Protein AF-A0A956LII8-F1 (afdb_monomer_lite)

Structure (mmCIF, N/CA/C/O backbone):
data_AF-A0A956LII8-F1
#
_entry.id   AF-A0A956LII8-F1
#
loop_
_atom_site.group_PDB
_atom_site.id
_atom_site.type_symbol
_atom_site.label_atom_id
_atom_site.label_alt_id
_atom_site.label_comp_id
_atom_site.label_asym_id
_atom_site.label_entity_id
_atom_site.label_seq_id
_atom_site.pdbx_PDB_ins_code
_atom_site.Cartn_x
_atom_site.Cartn_y
_atom_site.Cartn_z
_atom_site.occupancy
_ato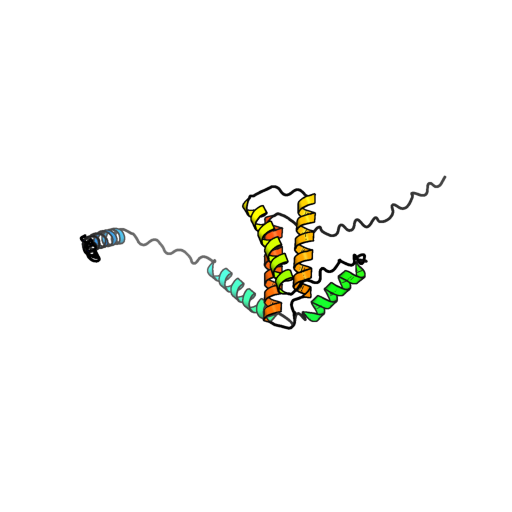m_site.B_iso_or_equiv
_atom_site.auth_seq_id
_atom_site.auth_comp_id
_atom_site.auth_asym_id
_atom_site.auth_atom_id
_atom_site.pdbx_PDB_model_num
ATOM 1 N N . MET A 1 1 ? -42.268 -33.269 -48.714 1.00 51.75 1 MET A N 1
ATOM 2 C CA . MET A 1 1 ? -41.683 -32.759 -47.456 1.00 51.75 1 MET A CA 1
ATOM 3 C C . MET A 1 1 ? -41.092 -31.397 -47.761 1.00 51.75 1 MET A C 1
ATOM 5 O O . MET A 1 1 ? -40.078 -31.324 -48.438 1.00 51.75 1 MET A O 1
ATOM 9 N N . SER A 1 2 ? -41.817 -30.340 -47.401 1.00 50.09 2 SER A N 1
ATOM 10 C CA . SER A 1 2 ? -41.530 -28.960 -47.801 1.00 50.09 2 SER A CA 1
ATOM 11 C C . SER A 1 2 ? -40.761 -28.238 -46.698 1.00 50.09 2 SER A C 1
ATOM 13 O O . SER A 1 2 ? -41.158 -28.289 -45.536 1.00 50.09 2 SER A O 1
ATOM 15 N N . THR A 1 3 ? -39.669 -27.575 -47.063 1.00 53.59 3 THR A N 1
ATOM 16 C CA . THR A 1 3 ? -38.862 -26.721 -46.187 1.00 53.59 3 THR A CA 1
ATOM 17 C C . THR A 1 3 ? -39.475 -25.315 -46.095 1.00 53.59 3 THR A C 1
ATOM 19 O O . THR A 1 3 ? -39.880 -24.764 -47.122 1.00 53.59 3 THR A O 1
ATOM 22 N N . PRO A 1 4 ? -39.569 -24.695 -44.902 1.00 63.28 4 PRO A N 1
ATOM 23 C CA . PRO A 1 4 ? -39.998 -23.308 -44.797 1.00 63.28 4 PRO A CA 1
ATOM 24 C C . PRO A 1 4 ? -38.851 -22.336 -45.107 1.00 63.28 4 PRO A C 1
ATOM 26 O O . PRO A 1 4 ? -37.752 -22.408 -44.564 1.00 63.28 4 PRO A O 1
ATOM 29 N N . ASN A 1 5 ? -39.178 -21.417 -46.009 1.00 55.06 5 ASN A N 1
ATOM 30 C CA . ASN A 1 5 ? -38.390 -20.312 -46.531 1.00 55.06 5 ASN A CA 1
ATOM 31 C C . ASN A 1 5 ? -38.422 -19.130 -45.538 1.00 55.06 5 ASN A C 1
ATOM 33 O O . ASN A 1 5 ? -39.493 -18.579 -45.276 1.00 55.06 5 ASN A O 1
ATOM 37 N N . ALA A 1 6 ? -37.275 -18.750 -44.967 1.00 58.91 6 ALA A N 1
ATOM 38 C CA . ALA A 1 6 ? -37.163 -17.637 -44.023 1.00 58.91 6 ALA A CA 1
ATOM 39 C C . ALA A 1 6 ? -36.802 -16.330 -44.755 1.00 58.91 6 ALA A C 1
ATOM 41 O O . ALA A 1 6 ? -35.710 -16.185 -45.300 1.00 58.91 6 ALA A O 1
ATOM 42 N N . LYS A 1 7 ? -37.726 -15.360 -44.747 1.00 60.00 7 LYS A N 1
ATOM 43 C CA . LYS A 1 7 ? -37.486 -13.976 -45.188 1.00 60.00 7 LYS A CA 1
ATOM 44 C C . LYS A 1 7 ? -36.716 -13.195 -44.109 1.00 60.00 7 LYS A C 1
ATOM 46 O O . LYS A 1 7 ? -37.161 -13.200 -42.963 1.00 60.00 7 LYS A O 1
ATOM 51 N N . PRO A 1 8 ? -35.654 -12.443 -44.450 1.00 57.66 8 PRO A N 1
ATOM 52 C CA . PRO A 1 8 ? -35.051 -11.483 -43.532 1.00 57.66 8 PRO A CA 1
ATOM 53 C C . PRO A 1 8 ? -35.868 -10.181 -43.490 1.00 57.66 8 PRO A C 1
ATOM 55 O O . PRO A 1 8 ? -36.081 -9.524 -44.509 1.00 57.66 8 PRO A O 1
ATOM 58 N N . SER A 1 9 ? -36.326 -9.800 -42.299 1.00 53.72 9 SER A N 1
ATOM 59 C CA . SER A 1 9 ? -36.979 -8.519 -42.027 1.00 53.72 9 SER A CA 1
ATOM 60 C C . SER A 1 9 ? -35.966 -7.501 -41.502 1.00 53.72 9 SER A C 1
ATOM 62 O O . SER A 1 9 ? -35.522 -7.599 -40.360 1.00 53.72 9 SER A O 1
ATOM 64 N N . SER A 1 10 ? -35.643 -6.492 -42.308 1.00 54.91 10 SER A N 1
ATOM 65 C CA . SER A 1 10 ? -34.955 -5.277 -41.862 1.00 54.91 10 SER A CA 1
ATOM 66 C C . SER A 1 10 ? -35.912 -4.084 -41.887 1.00 54.91 10 SER A C 1
ATOM 68 O O . SER A 1 10 ? -36.425 -3.754 -42.960 1.00 54.91 10 SER A O 1
ATOM 70 N N . PRO A 1 11 ? -36.094 -3.377 -40.762 1.00 59.38 11 PRO A N 1
ATOM 71 C CA . PRO A 1 11 ? -36.568 -2.003 -40.800 1.00 59.38 11 PRO A CA 1
ATOM 72 C C . PRO A 1 11 ? -35.585 -1.065 -40.087 1.00 59.38 11 PRO A C 1
ATOM 74 O O . PRO A 1 11 ? -35.742 -0.722 -38.920 1.00 59.38 11 PRO A O 1
ATOM 77 N N . VAL A 1 12 ? -34.581 -0.600 -40.832 1.00 53.81 12 VAL A N 1
ATOM 78 C CA . VAL A 1 12 ? -33.955 0.704 -40.580 1.00 53.81 12 VAL A CA 1
ATOM 79 C C . VAL A 1 12 ? -34.720 1.715 -41.427 1.00 53.81 12 VAL A C 1
ATOM 81 O O . VAL A 1 12 ? -34.988 1.432 -42.594 1.00 53.81 12 VAL A O 1
ATOM 84 N N . ARG A 1 13 ? -34.989 2.895 -40.850 1.00 55.00 13 ARG A N 1
ATOM 85 C CA . ARG A 1 13 ? -35.558 4.132 -41.435 1.00 55.00 13 ARG A CA 1
ATOM 86 C C . ARG A 1 13 ? -36.992 4.404 -40.987 1.00 55.00 13 ARG A C 1
ATOM 88 O O . ARG A 1 13 ? -37.929 3.929 -41.619 1.00 55.00 13 ARG A O 1
ATOM 95 N N . ARG A 1 14 ? -37.128 5.243 -39.951 1.00 52.22 14 ARG A N 1
ATOM 96 C CA . ARG A 1 14 ? -38.150 6.306 -39.782 1.00 52.22 14 ARG A CA 1
ATOM 97 C C . ARG A 1 14 ? -38.116 6.834 -38.342 1.00 52.22 14 ARG A C 1
ATOM 99 O O . ARG A 1 14 ? -38.880 6.370 -37.512 1.00 52.22 14 ARG A O 1
ATOM 106 N N . ALA A 1 15 ? -37.245 7.800 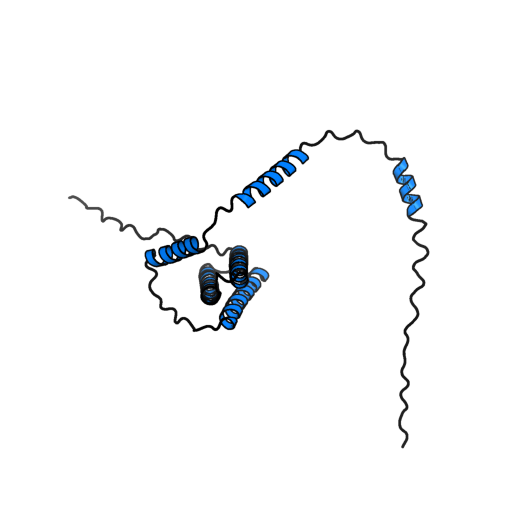-38.049 1.00 45.53 15 ALA A N 1
ATOM 107 C CA . ALA A 1 15 ? -37.411 8.685 -36.884 1.00 45.53 15 ALA A CA 1
ATOM 108 C C . ALA A 1 15 ? -36.503 9.926 -36.987 1.00 45.53 15 ALA A C 1
ATOM 110 O O . ALA A 1 15 ? -35.774 10.256 -36.062 1.00 45.53 15 ALA A O 1
ATOM 111 N N . ALA A 1 16 ? -36.509 10.599 -38.138 1.00 51.28 16 ALA A N 1
ATOM 112 C CA . ALA A 1 16 ? -35.736 11.823 -38.358 1.00 51.28 16 ALA A CA 1
ATOM 113 C C . ALA A 1 16 ? -36.639 12.947 -38.881 1.00 51.28 16 ALA A C 1
ATOM 115 O O . ALA A 1 16 ? -36.381 13.475 -39.950 1.00 51.28 16 ALA A O 1
ATOM 116 N N . VAL A 1 17 ? -37.732 13.271 -38.176 1.00 52.50 17 VAL A N 1
ATOM 117 C CA . VAL A 1 17 ? -38.561 14.463 -38.461 1.00 52.50 17 VAL A CA 1
ATOM 118 C C . VAL A 1 17 ? -39.305 14.915 -37.190 1.00 52.50 17 VAL A C 1
ATOM 120 O O . VAL A 1 17 ? -40.515 14.779 -37.110 1.00 52.50 17 VAL A O 1
ATOM 123 N N . PHE A 1 18 ? -38.610 15.416 -36.162 1.00 48.06 18 PHE A N 1
ATOM 124 C CA . PHE A 1 18 ? -39.265 16.142 -35.046 1.00 48.06 18 PHE A CA 1
ATOM 125 C C . PHE A 1 18 ? -38.407 17.279 -34.451 1.00 48.06 18 PHE A C 1
ATOM 127 O O . PHE A 1 18 ? -38.698 17.783 -33.372 1.00 48.06 18 PHE A O 1
ATOM 134 N N . LEU A 1 19 ? -37.365 17.735 -35.156 1.00 48.97 19 LEU A N 1
ATOM 135 C CA . LEU A 1 19 ? -36.375 18.683 -34.623 1.00 48.97 19 LEU A CA 1
ATOM 136 C C . LEU A 1 19 ? -36.419 20.072 -35.297 1.00 48.97 19 LEU A C 1
ATOM 138 O O . LEU A 1 19 ? -35.376 20.636 -35.603 1.00 48.97 19 LEU A O 1
ATOM 142 N N . GLY A 1 20 ? -37.612 20.601 -35.600 1.00 46.31 20 GLY A N 1
ATOM 143 C CA . GLY A 1 20 ? -37.742 21.784 -36.471 1.00 46.31 20 GLY A CA 1
ATOM 144 C C . GLY A 1 20 ? -38.536 22.989 -35.956 1.00 46.31 20 GLY A C 1
ATOM 145 O O . GLY A 1 20 ? -38.484 24.026 -36.604 1.00 46.31 20 GLY A O 1
ATOM 146 N N . VAL A 1 21 ? -39.276 22.903 -34.841 1.00 49.25 21 VAL A N 1
ATOM 147 C CA . VAL A 1 21 ? -40.281 23.949 -34.504 1.00 49.25 21 VAL A CA 1
ATOM 148 C C . VAL A 1 21 ? -40.050 24.658 -33.156 1.00 49.25 21 VAL A C 1
ATOM 150 O O . VAL A 1 21 ? -40.571 25.746 -32.948 1.00 49.25 21 VAL A O 1
ATOM 153 N N . PHE A 1 22 ? -39.207 24.140 -32.256 1.00 46.16 22 PHE A N 1
ATOM 154 C CA . PHE A 1 22 ? -39.010 24.748 -30.924 1.00 46.16 22 PHE A CA 1
ATOM 155 C C . PHE A 1 22 ? -37.944 25.860 -30.845 1.00 46.16 22 PHE A C 1
ATOM 157 O O . PHE A 1 22 ? -37.860 26.552 -29.833 1.00 46.16 22 PHE A O 1
ATOM 164 N N . ALA A 1 23 ? -37.135 26.067 -31.888 1.00 48.62 23 ALA A N 1
ATOM 165 C CA . ALA A 1 23 ? -35.971 26.959 -31.816 1.00 48.62 23 ALA A CA 1
ATOM 166 C C . ALA A 1 23 ? -36.283 28.457 -32.017 1.00 48.62 23 ALA A C 1
ATOM 168 O O . ALA A 1 23 ? -35.466 29.301 -31.659 1.00 48.62 23 ALA A O 1
ATOM 169 N N . THR A 1 24 ? -37.444 28.820 -32.569 1.00 49.59 24 THR A N 1
ATOM 170 C CA . THR A 1 24 ? -37.726 30.219 -32.942 1.00 49.59 24 THR A CA 1
ATOM 171 C C . THR A 1 24 ? -38.462 31.015 -31.864 1.00 49.59 24 THR A C 1
ATOM 173 O O . THR A 1 24 ? -38.264 32.223 -31.774 1.00 49.59 24 THR A O 1
ATOM 176 N N . PHE A 1 25 ? -39.241 30.374 -30.988 1.00 48.91 25 PHE A N 1
ATOM 177 C CA . PHE A 1 25 ? -39.986 31.085 -29.936 1.00 48.91 25 PHE A CA 1
ATOM 178 C C . PHE A 1 25 ? -39.149 31.430 -28.689 1.00 48.91 25 PHE A C 1
ATOM 180 O O . PHE A 1 25 ? -39.483 32.371 -27.974 1.00 48.91 25 PHE A O 1
ATOM 187 N N . GLY A 1 26 ? -38.040 30.725 -28.434 1.00 47.78 26 GLY A N 1
ATOM 188 C CA . GLY A 1 26 ? -37.190 30.976 -27.259 1.00 47.78 26 GLY A CA 1
ATOM 189 C C . GLY A 1 26 ? -36.347 32.255 -27.348 1.00 47.78 26 GLY A C 1
ATOM 190 O O . GLY A 1 26 ? -36.100 32.907 -26.336 1.00 47.78 26 GLY A O 1
ATOM 191 N N . LEU A 1 27 ? -35.937 32.656 -28.556 1.00 51.06 27 LEU A N 1
ATOM 192 C CA . LEU A 1 27 ? -35.026 33.792 -28.755 1.00 51.06 27 LEU A CA 1
ATOM 193 C C . LEU A 1 27 ? -35.702 35.161 -28.578 1.00 51.06 27 LEU A C 1
ATOM 195 O O . LEU A 1 27 ? -35.054 36.105 -28.133 1.00 51.06 27 LEU A O 1
ATOM 199 N N . ALA A 1 28 ? -37.006 35.268 -28.849 1.00 52.31 28 ALA A N 1
ATOM 200 C CA . ALA A 1 28 ? -37.740 36.522 -28.669 1.00 52.31 28 ALA A CA 1
ATOM 201 C C . ALA A 1 28 ? -37.970 36.870 -27.185 1.00 52.31 28 ALA A C 1
ATOM 203 O O . ALA A 1 28 ? -37.984 38.044 -26.822 1.00 52.31 28 ALA A O 1
ATOM 204 N N . LEU A 1 29 ? -38.092 35.864 -26.308 1.00 51.41 29 LEU A N 1
ATOM 205 C CA . LEU A 1 29 ? -38.341 36.086 -24.880 1.00 51.41 29 LEU A CA 1
ATOM 206 C C . LEU A 1 29 ? -37.089 36.585 -24.131 1.00 51.41 29 LEU A C 1
ATOM 208 O O . LEU A 1 29 ? -37.196 37.388 -23.207 1.00 51.41 29 LEU A O 1
ATOM 212 N N . VAL A 1 30 ? -35.893 36.153 -24.550 1.00 55.12 30 VAL A N 1
ATOM 213 C CA . VAL A 1 30 ? -34.619 36.557 -23.925 1.00 55.12 30 VAL A CA 1
ATOM 214 C C . VAL A 1 30 ? -34.282 38.024 -24.220 1.00 55.12 30 VAL A C 1
ATOM 216 O O . VAL A 1 30 ? -33.770 38.721 -23.346 1.00 55.12 30 VAL A O 1
ATOM 219 N N . ALA A 1 31 ? -34.620 38.525 -25.412 1.00 56.34 31 ALA A N 1
ATOM 220 C CA . ALA A 1 31 ? -34.338 39.911 -25.789 1.00 56.34 31 ALA A CA 1
ATOM 221 C C . ALA A 1 31 ? -35.157 40.933 -24.976 1.00 56.34 31 ALA A C 1
ATOM 223 O O . ALA A 1 31 ? -34.631 41.975 -24.596 1.00 56.34 31 ALA A O 1
ATOM 224 N N . ILE A 1 32 ? -36.417 40.618 -24.651 1.00 57.47 32 ILE A N 1
ATOM 225 C CA . ILE A 1 32 ? -37.310 41.525 -23.905 1.00 57.47 32 ILE A CA 1
ATOM 226 C C . ILE A 1 32 ? -36.908 41.619 -22.421 1.00 57.47 32 ILE A C 1
ATOM 228 O O . ILE A 1 32 ? -37.009 42.680 -21.809 1.00 57.47 32 ILE A O 1
ATOM 232 N N . LEU A 1 33 ? -36.386 40.535 -21.838 1.00 54.00 33 LEU A N 1
ATOM 233 C CA . LEU A 1 33 ? -35.882 40.530 -20.457 1.00 54.00 33 LEU A CA 1
ATOM 234 C C . LEU A 1 33 ? -34.558 41.294 -20.291 1.00 54.00 33 LEU A C 1
ATOM 236 O O . LEU A 1 33 ? -34.269 41.779 -19.198 1.00 54.00 33 LEU A O 1
ATOM 240 N N . ALA A 1 34 ? -33.766 41.437 -21.356 1.00 55.62 34 ALA A N 1
ATOM 241 C CA . ALA A 1 34 ? -32.495 42.157 -21.306 1.00 55.62 34 ALA A CA 1
ATOM 242 C C . ALA A 1 34 ? -32.661 43.689 -21.284 1.00 55.62 34 ALA A C 1
ATOM 244 O O . ALA A 1 34 ? -31.805 44.377 -20.736 1.00 55.62 34 ALA A O 1
ATOM 245 N N . THR A 1 35 ? -33.756 44.238 -21.823 1.00 56.59 35 THR A N 1
ATOM 246 C CA . THR A 1 35 ? -33.952 45.699 -21.915 1.00 56.59 35 THR A CA 1
ATOM 247 C C . THR A 1 35 ? -34.494 46.351 -20.642 1.00 56.59 35 THR A C 1
ATOM 249 O O . THR A 1 35 ? -34.463 47.570 -20.535 1.00 56.59 35 THR A O 1
ATOM 252 N N . LEU A 1 36 ? -34.982 45.569 -19.673 1.00 56.91 36 LEU A N 1
ATOM 253 C CA . LEU A 1 36 ? -35.526 46.079 -18.402 1.00 56.91 36 LEU A CA 1
ATOM 254 C C . LEU A 1 36 ? -34.507 46.083 -17.253 1.00 56.91 36 LEU A C 1
ATOM 256 O O . LEU A 1 36 ? -34.849 46.449 -16.130 1.00 56.91 36 LEU A O 1
ATOM 260 N N . ARG A 1 37 ? -33.265 45.657 -17.502 1.00 49.31 37 ARG A N 1
ATOM 261 C CA . ARG A 1 37 ? -32.241 45.571 -16.462 1.00 49.31 37 ARG A CA 1
ATOM 262 C C . ARG A 1 37 ? -31.444 46.872 -16.426 1.00 49.31 37 ARG A C 1
ATOM 264 O O . ARG A 1 37 ? -30.559 47.082 -17.250 1.00 49.31 37 ARG A O 1
ATOM 271 N N . GLU A 1 38 ? -31.790 47.742 -15.479 1.00 59.00 38 GLU A N 1
ATOM 272 C CA . GLU A 1 38 ? -30.982 48.916 -15.140 1.00 59.00 38 GLU A CA 1
ATOM 273 C C . GLU A 1 38 ? -29.514 48.506 -14.904 1.00 59.00 38 GLU A C 1
ATOM 275 O O . GLU A 1 38 ? -29.256 47.457 -14.296 1.00 59.00 38 GLU A O 1
ATOM 280 N N . PRO A 1 39 ? -28.539 49.293 -15.394 1.00 56.69 39 PRO A N 1
ATOM 281 C CA . PRO A 1 39 ? -27.129 49.004 -15.189 1.00 56.69 39 PRO A CA 1
ATOM 282 C C . PRO A 1 39 ? -26.801 49.155 -13.703 1.00 56.69 39 PRO A C 1
ATOM 284 O O . PRO A 1 39 ? -26.814 50.255 -13.151 1.00 56.69 39 PRO A O 1
ATOM 287 N N . ALA A 1 40 ? -26.522 48.027 -13.053 1.00 60.69 40 ALA A N 1
ATOM 288 C CA . ALA A 1 40 ? -26.035 48.009 -11.684 1.00 60.69 40 ALA A CA 1
ATOM 289 C C . ALA A 1 40 ? -24.724 48.820 -11.585 1.00 60.69 40 ALA A C 1
ATOM 291 O O . ALA A 1 40 ? -23.887 48.725 -12.490 1.00 60.69 40 ALA A O 1
ATOM 292 N N . PRO A 1 41 ? -24.528 49.608 -10.512 1.00 61.44 41 PRO A N 1
ATOM 293 C CA . PRO A 1 41 ? -23.277 50.322 -10.288 1.00 61.44 41 PRO A CA 1
ATOM 294 C C . PRO A 1 41 ? -22.111 49.326 -10.228 1.00 61.44 41 PRO A C 1
ATOM 296 O O . PRO A 1 41 ? -22.236 48.246 -9.648 1.00 61.44 41 PRO A O 1
ATOM 299 N N . ALA A 1 42 ? -21.001 49.681 -10.879 1.00 64.88 42 ALA A N 1
ATOM 300 C CA . ALA A 1 42 ? -19.828 48.825 -10.992 1.00 64.88 42 ALA A CA 1
ATOM 301 C C . ALA A 1 42 ? -19.313 48.421 -9.594 1.00 64.88 42 ALA A C 1
ATOM 303 O O . ALA A 1 42 ? -19.156 49.298 -8.742 1.00 64.88 42 ALA A O 1
ATOM 304 N N . PRO A 1 43 ? -19.060 47.125 -9.340 1.00 62.62 43 PRO A N 1
ATOM 305 C CA . PRO A 1 43 ? -18.452 46.691 -8.093 1.00 62.62 43 PRO A CA 1
ATOM 306 C C . PRO A 1 43 ? -16.995 47.165 -8.039 1.00 62.62 43 PRO A C 1
ATOM 308 O O . PRO A 1 43 ? -16.260 47.025 -9.020 1.00 62.62 43 PRO A O 1
ATOM 311 N N . ASP A 1 44 ? -16.586 47.713 -6.893 1.00 60.38 44 ASP A N 1
ATOM 312 C CA . ASP A 1 44 ? -15.179 47.997 -6.606 1.00 60.38 44 ASP A CA 1
ATOM 313 C C . ASP A 1 44 ? -14.328 46.731 -6.826 1.00 60.38 44 ASP A C 1
ATOM 315 O O . ASP A 1 44 ? -14.784 45.625 -6.506 1.00 60.38 44 ASP A O 1
ATOM 319 N N . PRO A 1 45 ? -13.104 46.850 -7.375 1.00 59.06 45 PRO A N 1
ATOM 320 C CA . PRO A 1 45 ? -12.253 45.696 -7.629 1.00 59.06 45 PRO A CA 1
ATOM 321 C C . PRO A 1 45 ? -11.919 44.995 -6.308 1.00 59.06 45 PRO A C 1
ATOM 323 O O . PRO A 1 45 ? -11.209 45.529 -5.455 1.00 59.06 45 PRO A O 1
ATOM 326 N N . ALA A 1 46 ? -12.459 43.789 -6.140 1.00 57.72 46 ALA A N 1
ATOM 327 C CA . ALA A 1 46 ? -12.204 42.947 -4.985 1.00 57.72 46 ALA A CA 1
ATOM 328 C C . ALA A 1 46 ? -10.712 42.543 -4.928 1.00 57.72 46 ALA A C 1
ATOM 330 O O . ALA A 1 46 ? -10.122 42.233 -5.965 1.00 57.72 46 ALA A O 1
ATOM 331 N N . PRO A 1 47 ? -10.091 42.474 -3.736 1.00 56.25 47 PRO A N 1
ATOM 332 C CA . PRO A 1 47 ? -8.678 42.111 -3.551 1.00 56.25 47 PRO A CA 1
ATOM 333 C C . PRO A 1 47 ? -8.335 40.636 -3.867 1.00 56.25 47 PRO A C 1
ATOM 335 O O . PRO A 1 47 ? -7.256 40.158 -3.516 1.00 56.25 47 PRO A O 1
ATOM 338 N N . GLU A 1 48 ? -9.226 39.890 -4.521 1.00 54.41 48 GLU A N 1
ATOM 339 C CA . GLU A 1 48 ? -9.113 38.437 -4.702 1.00 54.41 48 GLU A CA 1
ATOM 340 C C . GLU A 1 48 ? -8.146 38.022 -5.829 1.00 54.41 48 GLU A C 1
ATOM 342 O O . GLU A 1 48 ? -7.565 36.935 -5.771 1.00 54.41 48 GLU A O 1
ATOM 347 N N . ASP A 1 49 ? -7.861 38.903 -6.795 1.00 53.81 49 ASP A N 1
ATOM 348 C CA . ASP A 1 49 ? -6.958 38.583 -7.912 1.00 53.81 49 ASP A CA 1
ATOM 349 C C . ASP A 1 49 ? -5.464 38.626 -7.529 1.00 53.81 49 ASP A C 1
ATOM 351 O O . ASP A 1 49 ? -4.645 37.910 -8.115 1.00 53.81 49 ASP A O 1
ATOM 355 N N . SER A 1 50 ? -5.075 39.392 -6.503 1.00 55.31 50 SER A N 1
ATOM 356 C CA . SER A 1 50 ? -3.672 39.452 -6.054 1.00 55.31 50 SER A CA 1
ATOM 357 C C . SER A 1 50 ? -3.228 38.187 -5.309 1.00 55.31 50 SER A C 1
ATOM 359 O O . SER A 1 50 ? -2.098 37.734 -5.498 1.00 55.31 50 SER A O 1
ATOM 361 N N . ALA A 1 51 ? -4.119 37.560 -4.534 1.00 57.56 51 ALA A N 1
ATOM 362 C CA . ALA A 1 51 ? -3.801 36.346 -3.777 1.00 57.56 51 ALA A CA 1
ATOM 363 C C . ALA A 1 51 ? -3.580 35.126 -4.693 1.00 57.56 51 ALA A C 1
ATOM 365 O O . ALA A 1 51 ? -2.671 34.323 -4.474 1.00 57.56 51 ALA A O 1
ATOM 366 N N . LEU A 1 52 ? -4.358 35.006 -5.774 1.00 56.06 52 LEU A N 1
ATOM 367 C CA . LEU A 1 52 ? -4.214 33.917 -6.747 1.00 56.06 52 LEU A CA 1
ATOM 368 C C . LEU A 1 52 ? -2.900 33.996 -7.542 1.00 56.06 52 LEU A C 1
ATOM 370 O O . LEU A 1 52 ? -2.323 32.960 -7.890 1.00 56.06 52 LEU A O 1
ATOM 374 N N . HIS A 1 53 ? -2.392 35.203 -7.803 1.00 55.88 53 HIS A N 1
ATOM 375 C CA . HIS A 1 53 ? -1.112 35.397 -8.486 1.00 55.88 53 HIS A CA 1
ATOM 376 C C . HIS A 1 53 ? 0.100 35.081 -7.595 1.00 55.88 53 HIS A C 1
ATOM 378 O O . HIS A 1 53 ? 1.078 34.504 -8.083 1.00 55.88 53 HIS A O 1
ATOM 384 N N . GLU A 1 54 ? 0.025 35.365 -6.294 1.00 56.97 54 GLU A N 1
ATOM 385 C CA . GLU A 1 54 ? 1.100 35.076 -5.338 1.00 56.97 54 GLU A CA 1
ATOM 386 C C . GLU A 1 54 ? 1.256 33.566 -5.080 1.00 56.97 54 GLU A C 1
ATOM 388 O O . GLU A 1 54 ? 2.368 33.031 -5.145 1.00 56.97 54 GLU A O 1
ATOM 393 N N . VAL A 1 55 ? 0.143 32.836 -4.939 1.00 59.00 55 VAL A N 1
ATOM 394 C CA . VAL A 1 55 ? 0.152 31.368 -4.775 1.00 59.00 55 VAL A CA 1
ATOM 395 C C . VAL A 1 55 ? 0.761 30.669 -6.000 1.00 59.00 55 VAL A C 1
ATOM 397 O O . VAL A 1 55 ? 1.515 29.698 -5.870 1.00 59.00 55 VAL A O 1
ATOM 400 N N . ARG A 1 56 ? 0.509 31.182 -7.212 1.00 59.00 56 ARG A N 1
ATOM 401 C CA . ARG A 1 56 ? 1.065 30.619 -8.456 1.00 59.00 56 ARG A CA 1
ATOM 402 C C . ARG A 1 56 ? 2.566 30.879 -8.607 1.00 59.00 56 ARG A C 1
ATOM 404 O O . ARG A 1 56 ? 3.279 30.029 -9.147 1.00 59.00 56 ARG A O 1
ATOM 411 N N . ALA A 1 57 ? 3.054 32.021 -8.124 1.00 59.88 57 ALA A N 1
ATOM 412 C CA . ALA A 1 57 ? 4.481 32.337 -8.094 1.00 59.88 57 ALA A CA 1
ATOM 413 C C . ALA A 1 57 ? 5.233 31.476 -7.059 1.00 59.88 57 ALA A C 1
ATOM 415 O O . ALA A 1 57 ? 6.291 30.926 -7.376 1.00 59.88 57 ALA A O 1
ATOM 416 N N . GLN A 1 58 ? 4.648 31.255 -5.876 1.00 57.16 58 GLN A N 1
ATOM 417 C CA . GLN A 1 58 ? 5.189 30.358 -4.842 1.00 57.16 58 GLN A CA 1
ATOM 418 C C . GLN A 1 58 ? 5.216 28.877 -5.267 1.00 57.16 58 GLN A C 1
ATOM 420 O O . GLN A 1 58 ? 6.159 28.145 -4.950 1.00 57.16 58 GLN A O 1
ATOM 425 N N . GLN A 1 59 ? 4.229 28.409 -6.038 1.00 57.53 59 GLN A N 1
ATOM 426 C CA . GLN A 1 59 ? 4.247 27.043 -6.582 1.00 57.53 59 GLN A CA 1
ATOM 427 C C . GLN A 1 59 ? 5.331 26.827 -7.650 1.00 57.53 59 GLN A C 1
ATOM 429 O O . GLN A 1 59 ? 5.846 25.717 -7.798 1.00 57.53 59 GLN A O 1
ATOM 434 N N . ARG A 1 60 ? 5.706 27.867 -8.406 1.00 56.09 60 ARG A N 1
ATOM 435 C CA . ARG A 1 60 ? 6.790 27.766 -9.397 1.00 56.09 60 ARG A CA 1
ATOM 436 C C . ARG A 1 60 ? 8.171 27.759 -8.748 1.00 56.09 60 ARG A C 1
ATOM 438 O O . ARG A 1 60 ? 9.021 26.992 -9.191 1.00 56.09 60 ARG A O 1
ATOM 445 N N . SER A 1 61 ? 8.388 28.531 -7.685 1.00 55.66 61 SER A N 1
ATOM 446 C CA . SER A 1 61 ? 9.676 28.553 -6.975 1.00 55.66 61 SER A CA 1
ATOM 447 C C . SER A 1 61 ? 9.926 27.299 -6.127 1.00 55.66 61 SER A C 1
ATOM 449 O O . SER A 1 61 ? 11.071 26.871 -5.997 1.00 55.66 61 SER A O 1
ATOM 451 N N . SER A 1 62 ? 8.879 26.633 -5.632 1.00 55.88 62 SER A N 1
ATOM 452 C CA . SER A 1 62 ? 9.001 25.352 -4.912 1.00 55.88 62 SER A CA 1
ATOM 453 C C . SER A 1 62 ? 9.304 24.150 -5.819 1.00 55.88 62 SER A C 1
ATOM 455 O O . SER A 1 62 ? 9.917 23.187 -5.363 1.00 55.88 62 SER A O 1
ATOM 457 N N . ARG A 1 63 ? 8.967 24.201 -7.119 1.00 54.16 63 ARG A N 1
ATOM 458 C CA . ARG A 1 63 ? 9.352 23.149 -8.086 1.00 54.16 63 ARG A CA 1
ATOM 459 C C . ARG A 1 63 ? 10.831 23.175 -8.478 1.00 54.16 63 ARG A C 1
ATOM 461 O O . ARG A 1 63 ? 11.362 22.124 -8.818 1.00 54.16 63 ARG A O 1
ATOM 468 N N . PHE A 1 64 ? 11.487 24.334 -8.417 1.00 49.25 64 PHE A N 1
ATOM 469 C CA . PHE A 1 64 ? 12.910 24.476 -8.762 1.00 49.25 64 PHE A CA 1
ATOM 470 C C . PHE A 1 64 ? 13.863 24.220 -7.587 1.00 49.25 64 PHE A C 1
ATOM 472 O O . PHE A 1 64 ? 15.059 24.073 -7.801 1.00 49.25 64 PHE A O 1
ATOM 479 N N . ARG A 1 65 ? 13.338 24.096 -6.362 1.00 46.53 65 ARG A N 1
ATOM 480 C CA . ARG A 1 65 ? 14.093 23.687 -5.168 1.00 46.53 65 ARG A CA 1
ATOM 481 C C . ARG A 1 65 ? 13.878 22.209 -4.827 1.00 46.53 65 ARG A C 1
ATOM 483 O O . ARG A 1 65 ? 13.852 21.828 -3.664 1.00 46.53 65 ARG A O 1
ATOM 490 N N . ARG A 1 66 ? 13.698 21.364 -5.845 1.00 50.00 66 ARG A N 1
ATOM 491 C CA . ARG A 1 66 ? 14.045 19.942 -5.740 1.00 50.00 66 ARG A CA 1
ATOM 492 C C . ARG A 1 66 ? 15.555 19.857 -5.949 1.00 50.00 66 ARG A C 1
ATOM 494 O O . ARG A 1 66 ? 16.011 19.472 -7.015 1.00 50.00 66 ARG A O 1
ATOM 501 N N . GLU A 1 67 ? 16.301 20.333 -4.953 1.00 48.00 67 GLU A N 1
ATOM 502 C CA . GLU A 1 67 ? 17.696 19.933 -4.774 1.00 48.00 67 GLU A CA 1
ATOM 503 C C . GLU A 1 67 ? 17.707 18.410 -4.770 1.00 48.00 67 GLU A C 1
ATOM 505 O O . GLU A 1 67 ? 16.885 17.812 -4.072 1.00 48.00 67 GLU A O 1
ATOM 510 N N . ASP A 1 68 ? 18.557 17.839 -5.619 1.00 49.19 68 ASP A N 1
ATOM 511 C CA . ASP A 1 68 ? 18.861 16.423 -5.802 1.00 49.19 68 ASP A CA 1
ATOM 512 C C . ASP A 1 68 ? 18.545 15.586 -4.560 1.00 49.19 68 ASP A C 1
ATOM 514 O O . ASP A 1 68 ? 19.385 15.349 -3.690 1.00 49.19 68 ASP A O 1
ATOM 518 N N . PHE A 1 69 ? 17.284 15.162 -4.451 1.00 49.72 69 PHE A N 1
ATOM 519 C CA . PHE A 1 69 ? 16.847 14.293 -3.377 1.00 49.72 69 PHE A CA 1
ATOM 520 C C . PHE A 1 69 ? 17.373 12.923 -3.765 1.00 49.72 69 PHE A C 1
ATOM 522 O O . PHE A 1 69 ? 16.718 12.175 -4.490 1.00 49.72 69 PHE A O 1
ATOM 529 N N . ASP A 1 70 ? 18.623 12.669 -3.385 1.00 63.09 70 ASP A N 1
ATOM 530 C CA . ASP A 1 70 ? 19.345 11.459 -3.725 1.00 63.09 70 ASP A CA 1
ATOM 531 C C . ASP A 1 70 ? 18.569 10.275 -3.143 1.00 63.09 70 ASP A C 1
ATOM 533 O O . ASP A 1 70 ? 18.606 9.979 -1.944 1.00 63.09 70 ASP A O 1
ATOM 537 N N . VAL A 1 71 ? 17.787 9.625 -4.006 1.00 54.34 71 VAL A N 1
ATOM 538 C CA . VAL A 1 71 ? 16.933 8.484 -3.663 1.00 54.34 71 VAL A CA 1
ATOM 539 C C . VAL A 1 71 ? 17.787 7.372 -3.048 1.00 54.34 71 VAL A C 1
ATOM 541 O O . VAL A 1 71 ? 17.318 6.637 -2.174 1.00 54.34 71 VAL A O 1
ATOM 544 N N . ALA A 1 72 ? 19.071 7.291 -3.417 1.00 64.06 72 ALA A N 1
ATOM 545 C CA . ALA A 1 72 ? 20.013 6.372 -2.802 1.00 64.06 72 ALA A CA 1
ATOM 546 C C . ALA A 1 72 ? 20.326 6.745 -1.344 1.00 64.06 72 ALA A C 1
ATOM 548 O O . ALA A 1 72 ? 20.442 5.844 -0.509 1.00 64.06 72 ALA A O 1
ATOM 549 N N . ASP A 1 73 ? 20.425 8.031 -0.999 1.00 70.44 73 ASP A N 1
ATOM 550 C CA . ASP A 1 73 ? 20.639 8.478 0.383 1.00 70.44 73 ASP A CA 1
ATOM 551 C C . ASP A 1 73 ? 19.378 8.296 1.241 1.00 70.44 73 ASP A C 1
ATOM 553 O O . ASP A 1 73 ? 19.452 7.772 2.354 1.00 70.44 73 ASP A O 1
ATOM 557 N N . ALA A 1 74 ? 18.192 8.594 0.699 1.00 66.56 74 ALA A N 1
ATOM 558 C CA . ALA A 1 74 ? 16.923 8.296 1.369 1.00 66.56 74 ALA A CA 1
ATOM 559 C C . ALA A 1 74 ? 16.787 6.791 1.684 1.00 66.56 74 ALA A C 1
ATOM 561 O O . ALA A 1 74 ? 16.411 6.410 2.798 1.00 66.56 74 ALA A O 1
ATOM 562 N N . ARG A 1 75 ? 17.186 5.924 0.742 1.00 69.12 75 ARG A N 1
ATOM 563 C CA . ARG A 1 75 ? 17.199 4.465 0.922 1.00 69.12 75 ARG A CA 1
ATOM 564 C C . ARG A 1 75 ? 18.228 4.018 1.960 1.00 69.12 75 ARG A C 1
ATOM 566 O O . ARG A 1 75 ? 17.904 3.179 2.800 1.00 69.12 75 ARG A O 1
ATOM 573 N N . ARG A 1 76 ? 19.437 4.593 1.966 1.00 72.56 76 ARG A N 1
ATOM 574 C CA . ARG A 1 76 ? 20.459 4.309 2.993 1.00 72.56 76 ARG A CA 1
ATOM 575 C C . ARG A 1 76 ? 19.989 4.712 4.385 1.00 72.56 76 ARG A C 1
ATOM 577 O O . ARG A 1 76 ? 20.169 3.938 5.322 1.00 72.56 76 ARG A O 1
ATOM 584 N N . ARG A 1 77 ? 19.354 5.879 4.532 1.00 72.31 77 ARG A N 1
ATOM 585 C CA . ARG A 1 77 ? 18.788 6.340 5.811 1.00 72.31 77 ARG A CA 1
ATOM 586 C C . ARG A 1 77 ? 17.684 5.410 6.300 1.00 72.31 77 ARG A C 1
ATOM 588 O O . ARG A 1 77 ? 17.679 5.056 7.475 1.00 72.31 77 ARG A O 1
ATOM 595 N N . TYR A 1 78 ? 16.809 4.953 5.406 1.00 61.28 78 TYR A N 1
ATOM 596 C CA . TYR A 1 78 ? 15.768 3.984 5.742 1.00 61.28 78 TYR A CA 1
ATOM 597 C C . TYR A 1 78 ? 16.354 2.630 6.179 1.00 61.28 78 TYR A C 1
ATOM 599 O O . TYR A 1 78 ? 15.995 2.118 7.237 1.00 61.28 78 TYR A O 1
ATOM 607 N N . GLN A 1 79 ? 17.317 2.082 5.429 1.00 70.69 79 GLN A N 1
ATOM 608 C CA . GLN A 1 79 ? 17.987 0.821 5.779 1.00 70.69 79 GLN A CA 1
ATOM 609 C C . GLN A 1 79 ? 18.768 0.919 7.095 1.00 70.69 79 GLN A C 1
ATOM 611 O O . GLN A 1 79 ? 18.748 -0.008 7.902 1.00 70.69 79 GLN A O 1
ATOM 616 N N . ARG A 1 80 ? 19.439 2.047 7.344 1.00 74.31 80 ARG A N 1
ATOM 617 C CA . ARG A 1 80 ? 20.157 2.297 8.597 1.00 74.31 80 ARG A CA 1
ATOM 618 C C . ARG A 1 80 ? 19.197 2.417 9.778 1.00 74.31 80 ARG A C 1
ATOM 620 O O . ARG A 1 80 ? 19.430 1.776 10.796 1.00 74.31 80 ARG A O 1
ATOM 627 N N . ALA A 1 81 ? 18.090 3.139 9.608 1.00 68.00 81 ALA A N 1
ATOM 628 C CA . ALA A 1 81 ? 17.034 3.221 10.610 1.00 68.00 81 ALA A CA 1
ATOM 629 C C . ALA A 1 81 ? 16.423 1.844 10.914 1.00 68.00 81 ALA A C 1
ATOM 631 O O . ALA A 1 81 ? 16.075 1.585 12.059 1.00 68.00 81 ALA A O 1
ATOM 632 N N . GLN A 1 82 ? 16.324 0.938 9.935 1.00 59.25 82 GLN A N 1
ATOM 633 C CA . GLN A 1 82 ? 15.900 -0.442 10.193 1.00 59.25 82 GLN A CA 1
ATOM 634 C C . GLN A 1 82 ? 16.943 -1.259 10.974 1.00 59.25 82 GLN A C 1
ATOM 636 O O . GLN A 1 82 ? 16.570 -1.985 11.891 1.00 59.25 82 GLN A O 1
ATOM 641 N N . ARG A 1 83 ? 18.240 -1.106 10.672 1.00 58.50 83 ARG A N 1
ATOM 642 C CA . ARG A 1 83 ? 19.331 -1.798 11.389 1.00 58.50 83 ARG A CA 1
ATOM 643 C C . ARG A 1 83 ? 19.496 -1.321 12.834 1.00 58.50 83 ARG A C 1
ATOM 645 O O . ARG A 1 83 ? 19.689 -2.136 13.727 1.00 58.50 83 ARG A O 1
ATOM 652 N N . GLU A 1 84 ? 19.404 -0.014 13.072 1.00 52.69 84 GLU A N 1
ATOM 653 C CA . GLU A 1 84 ? 19.534 0.586 14.411 1.00 52.69 84 GLU A CA 1
ATOM 654 C C . GLU A 1 84 ? 18.320 0.295 15.311 1.00 52.69 84 GLU A C 1
ATOM 656 O O . GLU A 1 84 ? 18.432 0.341 16.532 1.00 52.69 84 GLU A O 1
ATOM 661 N N . ARG A 1 85 ? 17.170 -0.070 14.728 1.00 51.28 85 ARG A N 1
ATOM 662 C CA . ARG A 1 85 ? 15.934 -0.400 15.457 1.00 51.28 85 ARG A CA 1
ATOM 663 C C . ARG A 1 85 ? 15.955 -1.738 16.190 1.00 51.28 85 ARG A C 1
ATOM 665 O O . ARG A 1 85 ? 14.957 -2.051 16.831 1.00 51.28 85 ARG A O 1
ATOM 672 N N . GLY A 1 86 ? 17.025 -2.534 16.081 1.00 39.53 86 GLY A N 1
ATOM 673 C CA . GLY A 1 86 ? 17.034 -3.886 16.642 1.00 39.53 86 GLY A CA 1
ATOM 674 C C . GLY A 1 86 ? 15.798 -4.666 16.195 1.00 39.53 86 GLY A C 1
ATOM 675 O O . GLY A 1 86 ? 15.187 -5.360 17.005 1.00 39.53 86 GLY A O 1
ATOM 676 N N . TYR A 1 87 ? 15.380 -4.466 14.936 1.00 44.16 87 TYR A N 1
ATOM 677 C CA . TYR A 1 87 ? 14.333 -5.273 14.332 1.00 44.16 87 TYR A CA 1
ATOM 678 C C . TYR A 1 87 ? 14.857 -6.696 14.442 1.00 44.16 87 TYR A C 1
ATOM 680 O O . TYR A 1 87 ? 15.872 -7.027 13.827 1.00 44.16 87 TYR A O 1
ATOM 688 N N . VAL A 1 88 ? 14.248 -7.480 15.337 1.00 42.09 88 VAL A N 1
ATOM 689 C CA . VAL A 1 88 ? 14.465 -8.917 15.389 1.00 42.09 88 VAL A CA 1
ATOM 690 C C . VAL A 1 88 ? 14.365 -9.349 13.945 1.00 42.09 88 VAL A C 1
ATOM 692 O O . VAL A 1 88 ? 13.387 -9.008 13.274 1.00 42.09 88 VAL A O 1
ATOM 695 N N . ASP A 1 89 ? 15.417 -10.002 13.475 1.00 43.81 89 ASP A N 1
ATOM 696 C CA . ASP A 1 89 ? 15.421 -10.783 12.256 1.00 43.81 89 ASP A CA 1
ATOM 697 C C . ASP A 1 89 ? 14.339 -11.856 12.447 1.00 43.81 89 ASP A C 1
ATOM 699 O O . ASP A 1 89 ? 14.585 -13.010 12.779 1.00 43.81 89 ASP A O 1
ATOM 703 N N . HIS A 1 90 ? 13.073 -11.445 12.376 1.00 44.00 90 HIS A N 1
ATOM 704 C CA . HIS A 1 90 ? 12.054 -12.264 11.791 1.00 44.00 90 HIS A CA 1
ATOM 705 C C . HIS A 1 90 ? 12.561 -12.382 10.380 1.00 44.00 90 HIS A C 1
ATOM 707 O O . HIS A 1 90 ? 12.253 -11.514 9.572 1.00 44.00 90 HIS A O 1
ATOM 713 N N . ASP A 1 91 ? 13.397 -13.399 10.159 1.00 40.38 91 ASP A N 1
ATOM 714 C CA . ASP A 1 91 ? 13.465 -14.117 8.907 1.00 40.38 91 ASP A CA 1
ATOM 715 C C . ASP A 1 91 ? 12.002 -14.193 8.478 1.00 40.38 91 ASP A C 1
ATOM 717 O O . ASP A 1 91 ? 11.219 -14.961 9.064 1.00 40.38 91 ASP A O 1
ATOM 721 N N . PRO A 1 92 ? 11.533 -13.293 7.587 1.00 46.62 92 PRO A N 1
ATOM 722 C CA . PRO A 1 92 ? 10.296 -13.605 6.935 1.00 46.62 92 PRO A CA 1
ATOM 723 C C . PRO A 1 92 ? 10.686 -14.931 6.297 1.00 46.62 92 PRO A C 1
ATOM 725 O O . PRO A 1 92 ? 11.739 -15.013 5.666 1.00 46.62 92 PRO A O 1
ATOM 728 N N . GLY A 1 93 ? 9.895 -15.986 6.431 1.00 41.41 93 GLY A N 1
ATOM 729 C CA . GLY A 1 93 ? 9.899 -16.918 5.318 1.00 41.41 93 GLY A CA 1
ATOM 730 C C . GLY A 1 93 ? 9.538 -16.037 4.129 1.00 41.41 93 GLY A C 1
ATOM 731 O O . GLY A 1 93 ? 8.356 -15.754 3.953 1.00 41.41 93 GLY A O 1
ATOM 732 N N . VAL A 1 94 ? 10.539 -15.443 3.459 1.00 51.62 94 VAL A N 1
ATOM 733 C CA . VAL A 1 94 ? 10.391 -14.513 2.355 1.00 51.62 94 VAL A CA 1
ATOM 734 C C . VAL A 1 94 ? 9.881 -15.465 1.322 1.00 51.62 94 VAL A C 1
ATOM 736 O O . VAL A 1 94 ? 10.659 -16.140 0.650 1.00 51.62 94 VAL A O 1
ATOM 739 N N . ALA A 1 95 ? 8.561 -15.629 1.309 1.00 54.72 95 ALA A N 1
ATOM 740 C CA . ALA A 1 95 ? 7.888 -16.346 0.269 1.00 54.72 95 ALA A CA 1
ATOM 741 C C . ALA A 1 95 ? 8.479 -15.742 -0.996 1.00 54.72 95 ALA A C 1
ATOM 743 O O . ALA A 1 95 ? 8.525 -14.515 -1.158 1.00 54.72 95 ALA A O 1
ATOM 744 N N . VAL A 1 96 ? 9.153 -16.598 -1.760 1.00 64.44 96 VAL A N 1
ATOM 745 C CA . VAL A 1 96 ? 9.965 -16.177 -2.891 1.00 64.44 96 VAL A CA 1
ATOM 746 C C . VAL A 1 96 ? 8.967 -15.789 -3.964 1.00 64.44 96 VAL A C 1
ATOM 748 O O . VAL A 1 96 ? 8.645 -16.581 -4.836 1.00 64.44 96 VAL A O 1
ATOM 751 N N . PHE A 1 97 ? 8.418 -14.586 -3.838 1.00 72.75 97 PHE A N 1
ATOM 752 C CA . PHE A 1 97 ? 7.399 -14.112 -4.744 1.00 72.75 97 PHE A CA 1
ATOM 753 C C . PHE A 1 97 ? 8.055 -13.809 -6.082 1.00 72.75 97 PHE A C 1
ATOM 755 O O . PHE A 1 97 ? 9.138 -13.204 -6.142 1.00 72.75 97 PHE A O 1
ATOM 762 N N . SER A 1 98 ? 7.410 -14.207 -7.167 1.00 92.31 98 SER A N 1
ATOM 763 C CA . SER A 1 98 ? 7.693 -13.609 -8.467 1.00 92.31 98 SER A CA 1
ATOM 764 C C . SER A 1 98 ? 7.303 -12.120 -8.456 1.00 92.31 98 SER A C 1
ATOM 766 O O . SER A 1 98 ? 6.640 -11.636 -7.534 1.00 92.31 98 SER A O 1
ATOM 768 N N . ARG A 1 99 ? 7.739 -11.358 -9.468 1.00 91.69 99 ARG A N 1
ATOM 769 C CA . ARG A 1 99 ? 7.314 -9.956 -9.624 1.00 91.69 99 ARG A CA 1
ATOM 770 C C . ARG A 1 99 ? 5.786 -9.861 -9.688 1.00 91.69 99 ARG A C 1
ATOM 772 O O . ARG A 1 99 ? 5.206 -9.053 -8.970 1.00 91.69 99 ARG A O 1
ATOM 779 N N . ASP A 1 100 ? 5.160 -10.720 -10.487 1.00 91.88 100 ASP A N 1
ATOM 780 C CA . ASP A 1 100 ? 3.711 -10.717 -10.704 1.00 91.88 100 ASP A CA 1
ATOM 781 C C . ASP A 1 100 ? 2.943 -11.100 -9.435 1.00 91.88 100 ASP A C 1
ATOM 783 O O . ASP A 1 100 ? 1.933 -10.484 -9.109 1.00 91.88 100 ASP A O 1
ATOM 787 N N . GLU A 1 101 ? 3.458 -12.053 -8.656 1.00 91.25 101 GLU A N 1
ATOM 788 C CA . GLU A 1 101 ? 2.866 -12.414 -7.364 1.00 91.25 101 GLU A CA 1
ATOM 789 C C . GLU A 1 101 ? 2.959 -11.277 -6.342 1.00 91.25 101 GLU A C 1
ATOM 791 O O . GLU A 1 101 ? 2.018 -11.058 -5.581 1.00 91.25 101 GLU A O 1
ATOM 796 N N . ALA A 1 102 ? 4.069 -10.532 -6.321 1.00 92.62 102 ALA A N 1
ATOM 797 C CA . ALA A 1 102 ? 4.216 -9.385 -5.429 1.00 92.62 102 ALA A CA 1
ATOM 798 C C . ALA A 1 102 ? 3.244 -8.250 -5.797 1.00 92.62 102 ALA A C 1
ATOM 800 O O . ALA A 1 102 ? 2.662 -7.633 -4.904 1.00 92.62 102 ALA A O 1
ATOM 801 N N . VAL A 1 103 ? 3.028 -8.013 -7.097 1.00 95.12 103 VAL A N 1
ATOM 802 C CA . VAL A 1 103 ? 2.020 -7.064 -7.597 1.00 95.12 103 VAL A CA 1
ATOM 803 C C . VAL A 1 103 ? 0.616 -7.520 -7.202 1.00 95.12 103 VAL A C 1
ATOM 805 O O . VAL A 1 103 ? -0.093 -6.768 -6.539 1.00 95.12 103 VAL A O 1
ATOM 808 N N . ALA A 1 104 ? 0.246 -8.765 -7.511 1.00 92.88 104 ALA A N 1
ATOM 809 C CA . ALA A 1 104 ? -1.078 -9.305 -7.205 1.00 92.88 104 ALA A CA 1
ATOM 810 C C . ALA A 1 104 ? -1.376 -9.325 -5.695 1.00 92.88 104 ALA A C 1
ATOM 812 O O . ALA A 1 104 ? -2.495 -9.043 -5.274 1.00 92.88 104 ALA A O 1
ATOM 813 N N . SER A 1 105 ? -0.374 -9.625 -4.864 1.00 93.56 105 SER A N 1
ATOM 814 C CA . SER A 1 105 ? -0.492 -9.576 -3.403 1.00 93.56 105 SER A CA 1
ATOM 815 C C . SER A 1 105 ? -0.767 -8.154 -2.903 1.00 93.56 105 SER A C 1
ATOM 817 O O . SER A 1 105 ? -1.661 -7.941 -2.082 1.00 93.56 105 SER A O 1
ATOM 819 N N . PHE A 1 106 ? -0.040 -7.164 -3.431 1.00 96.75 106 PHE A N 1
ATOM 820 C CA . PHE A 1 106 ? -0.263 -5.762 -3.090 1.00 96.75 106 PHE A CA 1
ATOM 821 C C . PHE A 1 106 ? -1.651 -5.280 -3.531 1.00 96.75 106 PHE A C 1
ATOM 823 O O . PHE A 1 106 ? -2.378 -4.716 -2.713 1.00 96.75 106 PHE A O 1
ATOM 830 N N . GLU A 1 107 ? -2.044 -5.550 -4.777 1.00 96.69 107 GLU A N 1
ATOM 831 C CA . GLU A 1 107 ? -3.369 -5.208 -5.312 1.00 96.69 107 GLU A CA 1
ATOM 832 C C . GLU A 1 107 ? -4.491 -5.862 -4.499 1.00 96.69 107 GLU A C 1
ATOM 834 O O . GLU A 1 107 ? -5.415 -5.174 -4.072 1.00 96.69 107 GLU A O 1
ATOM 839 N N . GLY A 1 108 ? -4.359 -7.146 -4.157 1.00 95.12 108 GLY A N 1
ATOM 840 C CA . GLY A 1 108 ? -5.341 -7.855 -3.338 1.00 95.12 108 GLY A CA 1
ATOM 841 C C . GLY A 1 108 ? -5.527 -7.246 -1.943 1.00 95.12 108 GLY A C 1
ATOM 842 O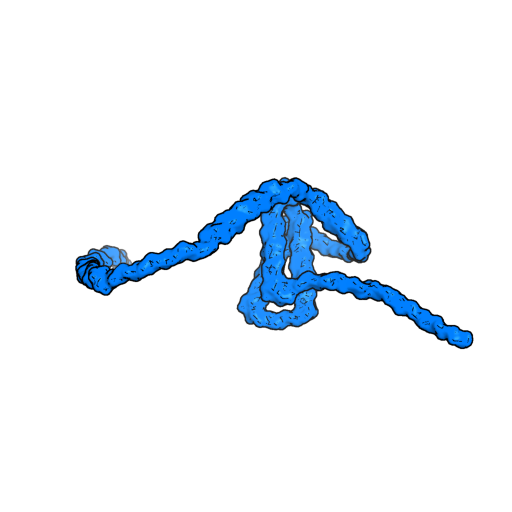 O . GLY A 1 108 ? -6.653 -7.173 -1.444 1.00 95.12 108 GLY A O 1
ATOM 843 N N . ILE A 1 109 ? -4.453 -6.759 -1.308 1.00 97.12 109 ILE A N 1
ATOM 844 C CA . ILE A 1 109 ? -4.577 -6.029 -0.038 1.00 97.12 109 ILE A CA 1
ATOM 845 C C . ILE A 1 109 ? -5.226 -4.658 -0.249 1.00 97.12 109 ILE A C 1
ATOM 847 O O . ILE A 1 109 ? -6.051 -4.260 0.573 1.00 97.12 109 ILE A O 1
ATOM 851 N N . MET A 1 110 ? -4.910 -3.940 -1.330 1.00 97.69 110 MET A N 1
ATOM 852 C CA . MET A 1 110 ? -5.548 -2.650 -1.622 1.00 97.69 110 MET A CA 1
ATOM 853 C C . MET A 1 110 ? -7.054 -2.804 -1.863 1.00 97.69 110 MET A C 1
ATOM 855 O O . MET A 1 110 ? -7.831 -2.051 -1.276 1.00 97.69 110 MET A O 1
ATOM 859 N N . ASP A 1 111 ? -7.471 -3.819 -2.620 1.00 95.69 111 ASP A N 1
ATOM 860 C CA . ASP A 1 111 ? -8.882 -4.147 -2.851 1.00 95.69 111 ASP A CA 1
ATOM 861 C C . ASP A 1 111 ? -9.598 -4.501 -1.545 1.00 95.69 111 ASP A C 1
ATOM 863 O O . ASP A 1 111 ? -10.736 -4.090 -1.305 1.00 95.69 111 ASP A O 1
ATOM 867 N N . HIS A 1 112 ? -8.927 -5.234 -0.653 1.00 95.94 112 HIS A N 1
ATOM 868 C CA . HIS A 1 112 ? -9.478 -5.552 0.658 1.00 95.94 112 HIS A CA 1
ATOM 869 C C . HIS A 1 112 ? -9.692 -4.295 1.517 1.00 95.94 112 HIS A C 1
ATOM 871 O O . HIS A 1 112 ? -10.756 -4.142 2.124 1.00 95.94 112 HIS A O 1
ATOM 877 N N . LEU A 1 113 ? -8.713 -3.382 1.554 1.00 95.62 113 LEU A N 1
ATOM 878 C CA . LEU A 1 113 ? -8.832 -2.108 2.272 1.00 95.62 113 LEU A CA 1
ATOM 879 C C . LEU A 1 113 ? -9.951 -1.239 1.685 1.00 95.62 113 LEU A C 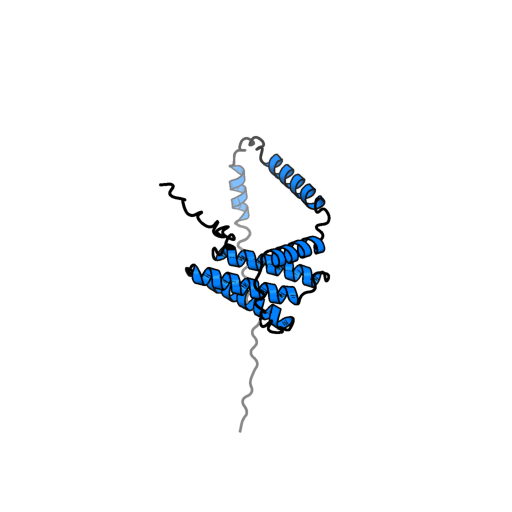1
ATOM 881 O O . LEU A 1 113 ? -10.755 -0.692 2.444 1.00 95.62 113 LEU A O 1
ATOM 885 N N . ASP A 1 114 ? -10.049 -1.158 0.358 1.00 95.50 114 ASP A N 1
ATOM 886 C CA . ASP A 1 114 ? -11.099 -0.394 -0.315 1.00 95.50 114 ASP A CA 1
ATOM 887 C C . ASP A 1 114 ? -12.491 -0.975 -0.038 1.00 95.50 114 ASP A C 1
ATOM 889 O O . ASP A 1 114 ? -13.426 -0.237 0.278 1.00 95.50 114 ASP A O 1
ATOM 893 N N . ALA A 1 115 ? -12.632 -2.302 -0.042 1.00 94.94 115 ALA A N 1
ATOM 894 C CA . ALA A 1 115 ? -13.889 -2.969 0.277 1.00 94.94 115 ALA A CA 1
ATOM 895 C C . ALA A 1 115 ? -14.329 -2.742 1.733 1.00 94.94 115 ALA A C 1
ATOM 897 O O . ALA A 1 115 ? -15.531 -2.663 2.000 1.00 94.94 115 ALA A O 1
ATOM 898 N N . LEU A 1 116 ? -13.388 -2.653 2.679 1.00 94.88 116 LEU A N 1
ATOM 899 C CA . LEU A 1 116 ? -13.680 -2.293 4.071 1.00 94.88 116 LEU A CA 1
ATOM 900 C C . LEU A 1 116 ? -14.097 -0.822 4.186 1.00 94.88 116 LEU A C 1
ATOM 902 O O . LEU A 1 116 ? -15.081 -0.512 4.861 1.00 94.88 116 LEU A O 1
ATOM 906 N N . ALA A 1 117 ? -13.390 0.074 3.493 1.00 93.31 117 ALA A N 1
ATOM 907 C CA . ALA A 1 117 ? -13.685 1.504 3.496 1.00 93.31 117 ALA A CA 1
ATOM 908 C C . ALA A 1 117 ? -15.063 1.790 2.881 1.00 93.31 117 ALA A C 1
ATOM 910 O O . ALA A 1 117 ? -15.850 2.548 3.446 1.00 93.31 117 ALA A O 1
ATOM 911 N N . SER A 1 118 ? -15.384 1.134 1.766 1.00 94.12 118 SER A N 1
ATOM 912 C CA . SER A 1 118 ? -16.649 1.281 1.038 1.00 94.12 118 SER A CA 1
ATOM 913 C C . SER A 1 118 ? -17.860 0.778 1.827 1.00 94.12 118 SER A C 1
ATOM 915 O O . SER A 1 118 ? -18.960 1.303 1.672 1.00 94.12 118 SER A O 1
ATOM 917 N N . ARG A 1 119 ? -17.675 -0.206 2.716 1.00 94.81 119 ARG A N 1
ATOM 918 C CA . ARG A 1 119 ? -18.742 -0.701 3.601 1.00 94.81 119 ARG A CA 1
ATOM 919 C C . ARG A 1 119 ? -18.990 0.184 4.823 1.00 94.81 119 ARG A C 1
ATOM 921 O O . ARG A 1 119 ? -20.006 0.011 5.491 1.00 94.81 119 ARG A O 1
ATOM 928 N N . GLY A 1 120 ? -18.080 1.108 5.139 1.00 90.00 120 GLY A N 1
ATOM 929 C CA . GLY A 1 120 ? -18.169 1.936 6.345 1.00 90.00 120 GLY A CA 1
ATOM 930 C C . GLY A 1 120 ? -18.097 1.128 7.647 1.00 90.00 120 GLY A C 1
ATOM 931 O O . GLY A 1 120 ? -18.578 1.582 8.688 1.00 90.00 120 GLY A O 1
ATOM 932 N N . GLU A 1 121 ? -17.532 -0.083 7.603 1.00 87.31 121 GLU A N 1
ATOM 933 C CA . GLU A 1 121 ? -17.419 -0.947 8.774 1.00 87.31 121 GLU A CA 1
ATOM 934 C C . GLU A 1 121 ? -16.446 -0.355 9.801 1.00 87.31 121 GLU A C 1
ATOM 936 O O . GLU A 1 121 ? -15.358 0.133 9.485 1.00 87.31 121 GLU A O 1
ATOM 941 N N . ARG A 1 122 ? -16.825 -0.423 11.081 1.00 89.44 122 ARG A N 1
ATOM 942 C CA . ARG A 1 122 ? -15.931 -0.031 12.171 1.00 89.44 122 ARG A CA 1
ATOM 943 C C . ARG A 1 122 ? -14.880 -1.113 12.386 1.00 89.44 122 ARG A C 1
ATOM 945 O O . ARG A 1 122 ? -15.148 -2.132 13.015 1.00 89.44 122 ARG A O 1
ATOM 952 N N . VAL A 1 123 ? -13.666 -0.847 11.921 1.00 92.44 123 VAL A N 1
ATOM 953 C CA . VAL A 1 123 ? -12.509 -1.720 12.139 1.00 92.44 123 VAL A CA 1
ATOM 954 C C . VAL A 1 123 ? -11.995 -1.567 13.574 1.00 92.44 123 VAL A C 1
ATOM 956 O O . VAL A 1 123 ? -11.689 -0.459 14.029 1.00 92.44 123 VAL A O 1
ATOM 959 N N . SER A 1 124 ? -11.879 -2.679 14.302 1.00 93.06 124 SER A N 1
ATOM 960 C CA . SER A 1 124 ? -11.347 -2.685 15.672 1.00 93.06 124 SER A CA 1
ATOM 961 C C . SER A 1 124 ? -9.861 -2.310 15.714 1.00 93.06 124 SER A C 1
ATOM 963 O O . SER A 1 124 ? -9.131 -2.524 14.750 1.00 93.06 124 SER A O 1
ATOM 965 N N . LYS A 1 125 ? -9.358 -1.812 16.855 1.00 90.81 125 LYS A N 1
ATOM 966 C CA . LYS A 1 125 ? -7.930 -1.452 17.010 1.00 90.81 125 LYS A CA 1
ATOM 967 C C . LYS A 1 125 ? -6.981 -2.608 16.655 1.00 90.81 125 LYS A C 1
ATOM 969 O O . LYS A 1 125 ? -5.950 -2.374 16.033 1.00 90.81 125 LYS A O 1
ATOM 974 N N . LYS A 1 126 ? -7.340 -3.843 17.030 1.00 90.19 126 LYS A N 1
ATOM 975 C CA . LYS A 1 126 ? -6.559 -5.046 16.707 1.00 90.19 126 LYS A CA 1
ATOM 976 C C . LYS A 1 126 ? -6.514 -5.285 15.194 1.00 90.19 126 LYS A C 1
ATOM 978 O O . LYS A 1 126 ? -5.430 -5.404 14.639 1.00 90.19 126 LYS A O 1
ATOM 983 N N . GLN A 1 127 ? -7.671 -5.254 14.534 1.00 92.75 127 GLN A N 1
ATOM 984 C CA . GLN A 1 127 ? -7.756 -5.408 13.079 1.00 92.75 127 GLN A CA 1
ATOM 985 C C . GLN A 1 127 ? -7.027 -4.284 12.335 1.00 92.75 127 GLN A C 1
ATOM 987 O O . GLN A 1 127 ? -6.355 -4.551 11.351 1.00 92.75 127 GLN A O 1
ATOM 992 N N . LYS A 1 128 ? -7.084 -3.036 12.819 1.00 93.19 128 LYS A N 1
ATOM 993 C CA . LYS A 1 128 ? -6.319 -1.922 12.233 1.00 93.19 128 LYS A CA 1
ATOM 994 C C . LYS A 1 128 ? -4.815 -2.205 12.223 1.00 93.19 128 LYS A C 1
ATOM 996 O O . LYS A 1 128 ? -4.158 -1.943 11.223 1.00 93.19 128 LYS A O 1
ATOM 1001 N N . ALA A 1 129 ? -4.281 -2.757 13.314 1.00 90.69 129 ALA A N 1
ATOM 1002 C CA . ALA A 1 129 ? -2.872 -3.132 13.397 1.00 90.69 129 ALA A CA 1
ATOM 1003 C C . ALA A 1 129 ? -2.522 -4.297 12.454 1.00 90.69 129 ALA A C 1
ATOM 1005 O O . ALA A 1 129 ? -1.473 -4.268 11.812 1.00 90.69 129 ALA A O 1
ATOM 1006 N N . GLU A 1 130 ? -3.404 -5.293 12.336 1.00 91.12 130 GLU A N 1
ATOM 1007 C CA . GLU A 1 130 ? -3.241 -6.420 11.406 1.00 91.12 130 GLU A CA 1
ATOM 1008 C C . GLU A 1 130 ? -3.266 -5.958 9.942 1.00 91.12 130 GLU A C 1
ATOM 1010 O O . GLU A 1 130 ? -2.368 -6.309 9.182 1.00 91.12 130 GLU A O 1
ATOM 1015 N N . LEU A 1 131 ? -4.225 -5.106 9.567 1.00 94.38 131 LEU A N 1
ATOM 1016 C CA . LEU A 1 131 ? -4.332 -4.518 8.227 1.00 94.38 131 LEU A CA 1
ATOM 1017 C C . LEU A 1 131 ? -3.121 -3.649 7.889 1.00 94.38 131 LEU A C 1
ATOM 1019 O O . LEU A 1 131 ? -2.569 -3.764 6.799 1.00 94.38 131 LEU A O 1
ATOM 1023 N N . TYR A 1 132 ? -2.676 -2.812 8.832 1.00 94.75 132 TYR A N 1
ATOM 1024 C CA . TYR A 1 132 ? -1.468 -2.010 8.657 1.00 94.75 132 TYR A CA 1
ATOM 1025 C C . TYR A 1 132 ? -0.252 -2.896 8.386 1.00 94.75 132 TYR A C 1
ATOM 1027 O O . TYR A 1 132 ? 0.512 -2.628 7.459 1.00 94.75 132 TYR A O 1
ATOM 1035 N N . ARG A 1 133 ? -0.072 -3.960 9.177 1.00 93.06 133 ARG A N 1
ATOM 1036 C CA . ARG A 1 133 ? 1.037 -4.899 9.004 1.00 93.06 133 ARG A CA 1
ATOM 1037 C C . ARG A 1 133 ? 0.960 -5.599 7.650 1.00 93.06 133 ARG A C 1
ATOM 1039 O O . ARG A 1 133 ? 1.917 -5.516 6.895 1.00 93.06 133 ARG A O 1
ATOM 1046 N N . ALA A 1 134 ? -0.183 -6.194 7.315 1.00 93.69 134 ALA A N 1
ATOM 1047 C CA . ALA A 1 134 ? -0.375 -6.901 6.050 1.00 93.69 134 ALA A CA 1
ATOM 1048 C C . ALA A 1 134 ? -0.114 -5.998 4.831 1.00 93.69 134 ALA A C 1
ATOM 1050 O O . ALA A 1 134 ? 0.556 -6.408 3.886 1.00 93.69 134 ALA A O 1
ATOM 1051 N N . ALA A 1 135 ? -0.581 -4.748 4.870 1.00 95.88 135 ALA A N 1
ATOM 1052 C CA . ALA A 1 135 ? -0.375 -3.798 3.783 1.00 95.88 135 ALA A CA 1
ATOM 1053 C C . ALA A 1 135 ? 1.090 -3.354 3.643 1.00 95.88 135 ALA A C 1
ATOM 1055 O O . ALA A 1 135 ? 1.588 -3.218 2.525 1.00 95.88 135 ALA A O 1
ATOM 1056 N N . ASN A 1 136 ? 1.808 -3.182 4.758 1.00 94.69 136 ASN A N 1
ATOM 1057 C CA . ASN A 1 136 ? 3.244 -2.901 4.720 1.00 94.69 136 ASN A CA 1
ATOM 1058 C C . ASN A 1 136 ? 4.063 -4.116 4.272 1.00 94.69 136 ASN A C 1
ATOM 1060 O O . ASN A 1 136 ? 5.010 -3.938 3.512 1.00 94.69 136 ASN A O 1
ATOM 1064 N N . ASP A 1 137 ? 3.693 -5.328 4.686 1.00 94.19 137 ASP A N 1
ATOM 1065 C CA . ASP A 1 137 ? 4.363 -6.563 4.270 1.00 94.19 137 ASP A CA 1
ATOM 1066 C C . ASP A 1 137 ? 4.205 -6.774 2.752 1.00 94.19 137 ASP A C 1
ATOM 1068 O O . ASP A 1 137 ? 5.182 -7.066 2.058 1.00 94.19 137 ASP A O 1
ATOM 1072 N N . ALA A 1 138 ? 3.010 -6.526 2.203 1.00 94.88 138 ALA A N 1
ATOM 1073 C CA . ALA A 1 138 ? 2.763 -6.577 0.761 1.00 94.88 138 ALA A CA 1
ATOM 1074 C C . ALA A 1 138 ? 3.540 -5.490 -0.009 1.00 94.88 138 ALA A C 1
ATOM 1076 O O . ALA A 1 138 ? 4.165 -5.776 -1.031 1.00 94.88 138 ALA A O 1
ATOM 1077 N N . PHE A 1 139 ? 3.577 -4.253 0.499 1.00 96.31 139 PHE A N 1
ATOM 1078 C CA . PHE A 1 139 ? 4.381 -3.180 -0.100 1.00 96.31 139 PHE A CA 1
ATOM 1079 C C . PHE A 1 139 ? 5.890 -3.472 -0.032 1.00 96.31 139 PHE A C 1
ATOM 1081 O O . PHE A 1 139 ? 6.631 -3.194 -0.976 1.00 96.31 139 PHE A O 1
ATOM 1088 N N . ALA A 1 140 ? 6.368 -4.074 1.059 1.00 94.50 140 ALA A N 1
ATOM 1089 C CA . ALA A 1 140 ? 7.756 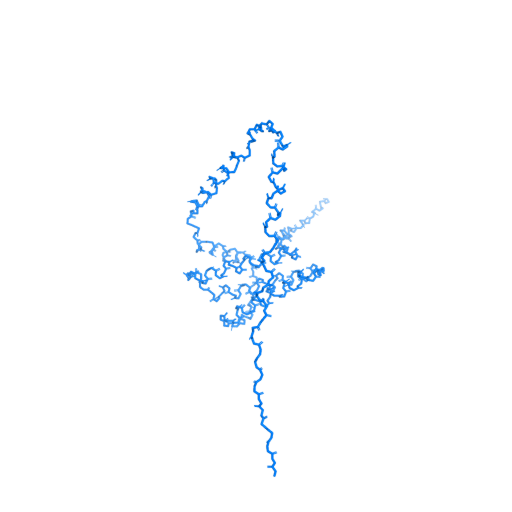-4.496 1.194 1.00 94.50 140 ALA A CA 1
ATOM 1090 C C . ALA A 1 140 ? 8.099 -5.599 0.181 1.00 94.50 140 ALA A C 1
ATOM 1092 O O . ALA A 1 140 ? 9.123 -5.504 -0.494 1.00 94.50 140 ALA A O 1
ATOM 1093 N N . ALA A 1 141 ? 7.220 -6.590 0.001 1.00 93.69 141 ALA A N 1
ATOM 1094 C CA . ALA A 1 141 ? 7.377 -7.612 -1.032 1.00 93.69 141 ALA A CA 1
ATOM 1095 C C . ALA A 1 141 ? 7.461 -6.990 -2.436 1.00 93.69 141 ALA A C 1
ATOM 1097 O O . ALA A 1 141 ? 8.375 -7.323 -3.190 1.00 93.69 141 ALA A O 1
ATOM 1098 N N . LEU A 1 142 ? 6.583 -6.033 -2.755 1.00 94.69 142 LEU A N 1
ATOM 1099 C CA . LEU A 1 142 ? 6.604 -5.298 -4.022 1.00 94.69 142 LEU A CA 1
ATOM 1100 C C . LEU A 1 142 ? 7.912 -4.510 -4.213 1.00 94.69 142 LEU A C 1
ATOM 1102 O O . LEU A 1 142 ? 8.569 -4.626 -5.247 1.00 94.69 142 LEU A O 1
ATOM 1106 N N . SER A 1 143 ? 8.345 -3.760 -3.197 1.00 95.31 143 SER A N 1
ATOM 1107 C CA . SER A 1 143 ? 9.568 -2.941 -3.260 1.00 95.31 143 SER A CA 1
ATOM 1108 C C . SER A 1 143 ? 10.869 -3.735 -3.313 1.00 95.31 143 SER A C 1
ATOM 1110 O O . SER A 1 143 ? 11.878 -3.224 -3.796 1.00 95.31 143 SER A O 1
ATOM 1112 N N . ASN A 1 144 ? 10.850 -4.997 -2.888 1.00 94.75 144 ASN A N 1
ATOM 1113 C CA . ASN A 1 144 ? 11.973 -5.912 -3.066 1.00 94.75 144 ASN A CA 1
ATOM 1114 C C . ASN A 1 144 ? 12.084 -6.461 -4.497 1.00 94.75 144 ASN A C 1
ATOM 1116 O O . ASN A 1 144 ? 13.139 -6.983 -4.857 1.00 94.75 144 ASN A O 1
ATOM 1120 N N . LYS A 1 145 ? 11.014 -6.391 -5.300 1.00 95.00 145 LYS A N 1
ATOM 1121 C CA . LYS A 1 145 ? 10.973 -6.941 -6.666 1.00 95.00 145 LYS A CA 1
ATOM 1122 C C . LYS A 1 145 ? 11.111 -5.886 -7.755 1.00 95.00 145 LYS A C 1
ATOM 1124 O O . LYS A 1 145 ? 11.554 -6.226 -8.847 1.00 95.00 145 LYS A O 1
ATOM 1129 N N . LEU A 1 146 ? 10.741 -4.642 -7.466 1.00 93.38 146 LEU A N 1
ATOM 1130 C CA . LEU A 1 146 ? 10.858 -3.525 -8.399 1.00 93.38 146 LEU A CA 1
ATOM 1131 C C . LEU A 1 146 ? 12.234 -2.858 -8.291 1.00 93.38 146 LEU A C 1
ATOM 1133 O O . LEU A 1 146 ? 12.755 -2.656 -7.192 1.00 93.38 146 LEU A O 1
ATOM 1137 N N . ASP A 1 147 ? 12.824 -2.513 -9.435 1.00 92.75 147 ASP A N 1
ATOM 1138 C CA . ASP A 1 147 ? 14.115 -1.832 -9.493 1.00 92.75 147 ASP A CA 1
ATOM 1139 C C . ASP A 1 147 ? 13.923 -0.308 -9.403 1.00 92.75 147 ASP A C 1
ATOM 1141 O O . ASP A 1 147 ? 13.443 0.308 -10.352 1.00 92.75 147 ASP A O 1
ATOM 1145 N N . PRO A 1 148 ? 14.348 0.355 -8.313 1.00 92.00 148 PRO A N 1
ATOM 1146 C CA . PRO A 1 148 ? 14.174 1.798 -8.173 1.00 92.00 148 PRO A CA 1
ATOM 1147 C C . PRO A 1 148 ? 15.043 2.627 -9.132 1.00 92.00 148 PRO A C 1
ATOM 1149 O O . PRO A 1 148 ? 14.880 3.843 -9.187 1.00 92.00 148 PRO A O 1
ATOM 1152 N N . THR A 1 149 ? 15.996 2.017 -9.845 1.00 94.06 149 THR A N 1
ATOM 1153 C CA . THR A 1 149 ? 16.798 2.705 -10.869 1.00 94.06 149 THR A CA 1
ATOM 1154 C C . THR A 1 149 ? 16.108 2.726 -12.232 1.00 94.06 149 THR A C 1
ATOM 1156 O O . THR A 1 149 ? 16.387 3.604 -13.052 1.00 94.06 149 THR A O 1
ATOM 1159 N N . ASN A 1 150 ? 15.160 1.813 -12.462 1.00 96.25 150 ASN A N 1
ATOM 1160 C CA . ASN A 1 150 ? 14.282 1.846 -13.618 1.00 96.25 150 ASN A CA 1
ATOM 1161 C C . ASN A 1 150 ? 13.156 2.863 -13.369 1.00 96.25 150 ASN A C 1
ATOM 1163 O O . ASN A 1 150 ? 12.478 2.834 -12.343 1.00 96.25 150 ASN A O 1
ATOM 1167 N N . ARG A 1 151 ? 12.950 3.780 -14.322 1.00 96.88 151 ARG A N 1
ATOM 1168 C CA . ARG A 1 151 ? 11.961 4.860 -14.206 1.00 96.88 151 ARG A CA 1
ATOM 1169 C C . ARG A 1 151 ? 10.532 4.344 -14.011 1.00 96.88 151 ARG A C 1
ATOM 1171 O O . ARG A 1 151 ? 9.792 4.937 -13.230 1.00 96.88 151 ARG A O 1
ATOM 1178 N N . ASP A 1 152 ? 10.147 3.291 -14.719 1.00 97.31 152 ASP A N 1
ATOM 1179 C CA . ASP A 1 152 ? 8.776 2.776 -14.694 1.00 97.31 152 ASP A CA 1
ATOM 1180 C C . ASP A 1 152 ? 8.496 2.058 -13.370 1.00 97.31 152 ASP A C 1
ATOM 1182 O O . ASP A 1 152 ? 7.480 2.313 -12.723 1.00 97.31 152 ASP A O 1
ATOM 1186 N N . ASP A 1 153 ? 9.451 1.252 -12.907 1.00 96.69 153 ASP A N 1
ATOM 1187 C CA . ASP A 1 153 ? 9.399 0.585 -11.603 1.00 96.69 153 ASP A CA 1
ATOM 1188 C C . ASP A 1 153 ? 9.397 1.605 -10.447 1.00 96.69 153 ASP A C 1
ATOM 1190 O O . ASP A 1 153 ? 8.644 1.459 -9.482 1.00 96.69 153 ASP A O 1
ATOM 1194 N N . ALA A 1 154 ? 10.182 2.683 -10.550 1.00 95.56 154 ALA A N 1
ATOM 1195 C CA . ALA A 1 154 ? 10.189 3.764 -9.567 1.00 95.56 154 ALA A CA 1
ATOM 1196 C C . ALA A 1 154 ? 8.835 4.491 -9.490 1.00 95.56 154 ALA A C 1
ATOM 1198 O O . ALA A 1 154 ? 8.329 4.731 -8.392 1.00 95.56 154 ALA A O 1
ATOM 1199 N N . LEU A 1 155 ? 8.220 4.798 -10.639 1.00 97.31 155 LEU A N 1
ATOM 1200 C CA . LEU A 1 155 ? 6.875 5.382 -10.696 1.00 97.31 155 LEU A CA 1
ATOM 1201 C C . LEU A 1 155 ? 5.823 4.431 -10.113 1.00 97.31 155 LEU A C 1
ATOM 1203 O O . LEU A 1 155 ? 4.923 4.868 -9.396 1.00 97.31 155 LEU A O 1
ATOM 1207 N N . GLN A 1 156 ? 5.945 3.130 -10.380 1.00 96.81 156 GLN A N 1
ATOM 1208 C CA . GLN A 1 156 ? 5.055 2.120 -9.814 1.00 96.81 156 GLN A CA 1
ATOM 1209 C C . GLN A 1 156 ? 5.161 2.073 -8.281 1.00 96.81 156 GLN A C 1
ATOM 1211 O O . GLN A 1 156 ? 4.134 2.037 -7.601 1.00 96.81 156 GLN A O 1
ATOM 1216 N N . LEU A 1 157 ? 6.374 2.149 -7.720 1.00 97.00 157 LEU A N 1
ATOM 1217 C CA . LEU A 1 157 ? 6.588 2.218 -6.270 1.00 97.00 157 LEU A CA 1
ATOM 1218 C C . LEU A 1 157 ? 6.039 3.501 -5.644 1.00 97.00 157 LEU A C 1
ATOM 1220 O O . LEU A 1 157 ? 5.442 3.452 -4.565 1.00 97.00 157 LEU A O 1
ATOM 1224 N N . GLU A 1 158 ? 6.219 4.643 -6.306 1.00 96.88 158 GLU A N 1
ATOM 1225 C CA . GLU A 1 158 ? 5.671 5.919 -5.844 1.00 96.88 158 GLU A CA 1
ATOM 1226 C C . GLU A 1 158 ? 4.142 5.853 -5.774 1.00 96.88 158 GLU A C 1
ATOM 1228 O O . GLU A 1 158 ? 3.569 6.120 -4.713 1.00 96.88 158 GLU A O 1
ATOM 1233 N N . ASN A 1 159 ? 3.493 5.415 -6.855 1.00 97.56 159 ASN A N 1
ATOM 1234 C CA . ASN A 1 159 ? 2.041 5.263 -6.919 1.00 97.56 159 ASN A CA 1
ATOM 1235 C C . ASN A 1 159 ? 1.528 4.298 -5.845 1.00 97.56 159 ASN A C 1
ATOM 1237 O O . ASN A 1 159 ? 0.628 4.657 -5.089 1.00 97.56 159 ASN A O 1
ATOM 1241 N N . ALA A 1 160 ? 2.156 3.129 -5.697 1.00 97.19 160 ALA A N 1
ATOM 1242 C CA . ALA A 1 160 ? 1.809 2.169 -4.652 1.00 97.19 160 ALA A CA 1
ATOM 1243 C C . ALA A 1 160 ? 1.905 2.790 -3.244 1.00 97.19 160 ALA A C 1
ATOM 1245 O O . ALA A 1 160 ? 1.016 2.600 -2.414 1.00 97.19 160 ALA A O 1
ATOM 1246 N N . SER A 1 161 ? 2.934 3.602 -2.976 1.00 96.56 161 SER A N 1
ATOM 1247 C CA . SER A 1 161 ? 3.089 4.291 -1.687 1.00 96.56 161 SER A CA 1
ATOM 1248 C C . SER A 1 161 ? 2.010 5.352 -1.427 1.00 96.56 161 SER A C 1
ATOM 1250 O O . SER A 1 161 ? 1.646 5.611 -0.276 1.00 96.56 161 SER A O 1
ATOM 1252 N N . ILE A 1 162 ? 1.518 6.013 -2.480 1.00 96.44 162 ILE A N 1
ATOM 1253 C CA . ILE A 1 162 ? 0.445 7.009 -2.397 1.00 96.44 162 ILE A CA 1
ATOM 1254 C C . ILE A 1 162 ? -0.872 6.292 -2.107 1.00 96.44 162 ILE A C 1
ATOM 1256 O O . ILE A 1 162 ? -1.516 6.612 -1.108 1.00 96.44 162 ILE A O 1
ATOM 1260 N N . THR A 1 163 ? -1.208 5.271 -2.898 1.00 96.19 163 THR A N 1
ATOM 1261 C CA . THR A 1 163 ? -2.427 4.469 -2.731 1.00 96.19 163 THR A CA 1
ATOM 1262 C C . THR A 1 163 ? -2.498 3.831 -1.348 1.00 96.19 163 THR A C 1
ATOM 1264 O O . THR A 1 163 ? -3.527 3.924 -0.682 1.00 96.19 163 THR A O 1
ATOM 1267 N N . LEU A 1 164 ? -1.393 3.257 -0.861 1.00 96.44 164 LEU A N 1
ATOM 1268 C CA . LEU A 1 164 ? -1.327 2.672 0.478 1.00 96.44 164 LEU A CA 1
ATOM 1269 C C . LEU A 1 164 ? -1.686 3.696 1.564 1.00 96.44 164 LEU A C 1
ATOM 1271 O O . LEU A 1 164 ? -2.510 3.422 2.436 1.00 96.44 164 LEU A O 1
ATOM 1275 N N . ARG A 1 165 ? -1.083 4.891 1.516 1.00 95.38 165 ARG A N 1
ATOM 1276 C CA . ARG A 1 165 ? -1.339 5.948 2.508 1.00 95.38 165 ARG A CA 1
ATOM 1277 C C . ARG A 1 165 ? -2.776 6.448 2.450 1.00 95.38 165 ARG A C 1
ATOM 1279 O O . ARG A 1 165 ? -3.380 6.658 3.499 1.00 95.38 165 ARG A O 1
ATOM 1286 N N . GLU A 1 166 ? -3.317 6.619 1.250 1.00 95.25 166 GLU A N 1
ATOM 1287 C CA . GLU A 1 166 ? -4.699 7.046 1.047 1.00 95.25 166 GLU A CA 1
ATOM 1288 C C . GLU A 1 166 ? -5.689 6.030 1.630 1.00 95.25 166 GLU A C 1
ATOM 1290 O O . GLU A 1 166 ? -6.555 6.401 2.425 1.00 95.25 166 GLU A O 1
ATOM 1295 N N . GLN A 1 167 ? -5.522 4.741 1.325 1.00 94.94 167 GLN A N 1
ATOM 1296 C CA . GLN A 1 167 ? -6.418 3.688 1.811 1.00 94.94 167 GLN A CA 1
ATOM 1297 C C . GLN A 1 167 ? -6.348 3.513 3.334 1.00 94.94 167 GLN A C 1
ATOM 1299 O O . GLN A 1 167 ? -7.378 3.417 4.005 1.00 94.94 167 GLN A O 1
ATOM 1304 N N . LEU A 1 168 ? -5.145 3.546 3.916 1.00 95.00 168 LEU A N 1
ATOM 1305 C CA . LEU A 1 168 ? -4.982 3.504 5.372 1.00 95.00 168 LEU A CA 1
ATOM 1306 C C . LEU A 1 168 ? -5.619 4.729 6.048 1.00 95.00 168 LEU A C 1
ATOM 1308 O O . LEU A 1 168 ? -6.301 4.585 7.066 1.00 95.00 168 LEU A O 1
ATOM 1312 N N . SER A 1 169 ? -5.466 5.919 5.459 1.00 93.56 169 SER A N 1
ATOM 1313 C CA . SER A 1 169 ? -6.080 7.152 5.960 1.00 93.56 169 SER A CA 1
ATOM 1314 C C . SER A 1 169 ? -7.609 7.089 5.927 1.00 93.56 169 SER A C 1
ATOM 1316 O O . SER A 1 169 ? -8.245 7.431 6.926 1.00 93.56 169 SER A O 1
ATOM 1318 N N . ARG A 1 170 ? -8.210 6.564 4.849 1.00 93.44 170 ARG A N 1
ATOM 1319 C CA . ARG A 1 170 ? -9.670 6.372 4.732 1.00 93.44 170 ARG A CA 1
ATOM 1320 C C . ARG A 1 170 ? -10.247 5.494 5.845 1.00 93.44 170 ARG A C 1
ATOM 1322 O O . ARG A 1 170 ? -11.359 5.737 6.302 1.00 93.44 170 ARG A O 1
ATOM 1329 N N . LEU A 1 171 ? -9.486 4.510 6.322 1.00 93.62 171 LEU A N 1
ATOM 1330 C CA . LEU A 1 171 ? -9.874 3.627 7.430 1.00 93.62 171 LEU A CA 1
ATOM 1331 C C . LEU A 1 171 ? -9.505 4.183 8.822 1.00 93.62 171 LEU A C 1
ATOM 1333 O O . LEU A 1 171 ? -9.757 3.542 9.853 1.00 93.62 171 LEU A O 1
ATOM 1337 N N . GLY A 1 172 ? -8.887 5.368 8.881 1.00 92.88 172 GLY A N 1
ATOM 1338 C CA . GLY A 1 172 ? -8.332 5.943 10.105 1.00 92.88 172 GLY A CA 1
ATOM 1339 C C . GLY A 1 172 ? -7.300 5.015 10.749 1.00 92.88 172 GLY A C 1
ATOM 1340 O O . GLY A 1 172 ? -7.325 4.808 11.967 1.00 92.88 172 GLY A O 1
ATOM 1341 N N . ILE A 1 173 ? -6.491 4.349 9.926 1.00 91.38 173 ILE A N 1
ATOM 1342 C CA . ILE A 1 173 ? -5.358 3.531 10.347 1.00 91.38 173 ILE A CA 1
ATOM 1343 C C . ILE A 1 173 ? -4.130 4.428 10.268 1.00 91.38 173 ILE A C 1
ATOM 1345 O O . ILE A 1 173 ? -3.562 4.645 9.201 1.00 91.38 173 ILE A O 1
ATOM 1349 N N . GLU A 1 174 ? -3.739 4.978 11.408 1.00 84.19 174 GLU A N 1
ATOM 1350 C CA . GLU A 1 174 ? -2.505 5.746 11.503 1.00 84.19 174 GLU A CA 1
ATOM 1351 C C . GLU A 1 174 ? -1.319 4.799 11.713 1.00 84.19 174 GLU A C 1
ATOM 1353 O O . GLU A 1 174 ? -1.466 3.776 12.398 1.00 84.19 174 GLU A O 1
ATOM 1358 N N . PRO A 1 175 ? -0.135 5.115 11.153 1.00 72.25 175 PRO A N 1
ATOM 1359 C CA . PRO A 1 175 ? 1.083 4.427 11.543 1.00 72.25 175 PRO A CA 1
ATOM 1360 C C . PRO A 1 175 ? 1.221 4.611 13.048 1.00 72.25 175 PRO A C 1
ATOM 1362 O O . PRO A 1 175 ? 1.267 5.746 13.518 1.00 72.25 175 PRO A O 1
ATOM 1365 N N . VAL A 1 176 ? 1.218 3.506 13.802 1.00 62.59 176 VAL A N 1
ATOM 1366 C CA . VAL A 1 176 ? 1.313 3.567 15.262 1.00 62.59 176 VAL A CA 1
ATOM 1367 C C . VAL A 1 176 ? 2.570 4.382 15.568 1.00 62.59 176 VAL A C 1
ATOM 1369 O O . VAL A 1 176 ? 3.661 3.913 15.221 1.00 62.59 176 VAL A O 1
ATOM 1372 N N . PRO A 1 177 ? 2.450 5.605 16.131 1.00 54.75 177 PRO A N 1
ATOM 1373 C CA . PRO A 1 177 ? 3.625 6.352 16.529 1.00 54.75 177 PRO A CA 1
ATOM 1374 C C . PRO A 1 177 ? 4.346 5.421 17.482 1.00 54.75 177 PRO A C 1
ATOM 1376 O O . PRO A 1 177 ? 3.721 4.892 18.403 1.00 54.75 177 PRO A O 1
ATOM 1379 N N . PHE A 1 178 ? 5.600 5.114 17.159 1.00 48.97 178 PHE A N 1
ATOM 1380 C CA . PHE A 1 178 ? 6.439 4.231 17.946 1.00 48.97 178 PHE A CA 1
ATOM 1381 C C . PHE A 1 178 ? 6.462 4.844 19.338 1.00 48.97 178 PHE A C 1
ATOM 1383 O O . PHE A 1 178 ? 7.167 5.826 19.561 1.00 48.97 178 PHE A O 1
ATOM 1390 N N . MET A 1 179 ? 5.571 4.385 20.221 1.00 47.91 179 MET A N 1
ATOM 1391 C CA . MET A 1 179 ? 5.498 4.943 21.548 1.00 47.91 179 MET A CA 1
ATOM 1392 C C . MET A 1 179 ? 6.856 4.638 22.136 1.00 47.91 179 MET A C 1
ATOM 1394 O O . MET A 1 179 ? 7.260 3.481 22.257 1.00 47.91 179 MET A O 1
ATOM 1398 N N . GLU A 1 180 ? 7.557 5.713 22.451 1.00 50.09 180 GLU A N 1
ATOM 1399 C CA . GLU A 1 180 ? 8.792 5.795 23.211 1.00 50.09 180 GLU A CA 1
ATOM 1400 C C . GLU A 1 180 ? 8.541 5.319 24.662 1.00 50.09 180 GLU A C 1
ATOM 1402 O O . GLU A 1 180 ? 9.021 5.877 25.636 1.00 50.09 180 GLU A O 1
ATOM 1407 N N . GLU A 1 181 ? 7.737 4.264 24.817 1.00 48.31 181 GLU A N 1
ATOM 1408 C CA . GLU A 1 181 ? 7.484 3.469 26.010 1.00 48.31 181 GLU A CA 1
ATOM 1409 C C . GLU A 1 181 ? 8.421 2.253 26.025 1.00 48.31 181 GLU A C 1
ATOM 1411 O O . GLU A 1 181 ? 8.115 1.198 26.587 1.00 48.31 181 GLU A O 1
ATOM 1416 N N . ALA A 1 182 ? 9.633 2.417 25.486 1.00 53.69 182 ALA A N 1
ATOM 1417 C CA . ALA A 1 182 ? 10.789 1.730 26.035 1.00 53.69 182 ALA A CA 1
ATOM 1418 C C . ALA A 1 182 ? 11.025 2.297 27.441 1.00 53.69 182 ALA A C 1
ATOM 1420 O O . ALA A 1 182 ? 11.849 3.178 27.661 1.00 53.69 182 ALA A O 1
ATOM 1421 N N . GLN A 1 183 ? 10.192 1.821 28.365 1.00 52.00 183 GLN A N 1
ATOM 1422 C CA . GLN A 1 183 ? 10.445 1.624 29.781 1.00 52.00 183 GLN A CA 1
ATOM 1423 C C . GLN A 1 183 ? 11.839 2.102 30.205 1.00 52.00 183 GLN A C 1
ATOM 1425 O O . GLN A 1 183 ? 12.781 1.315 30.300 1.00 52.00 183 GLN A O 1
ATOM 1430 N N . LEU A 1 184 ? 11.958 3.389 30.542 1.00 57.19 184 LEU A N 1
ATOM 1431 C CA . LEU A 1 184 ? 12.945 3.791 31.531 1.00 57.19 184 LEU A CA 1
ATOM 1432 C C . LEU A 1 184 ? 12.638 2.942 32.771 1.00 57.19 184 LEU A C 1
ATOM 1434 O O . LEU A 1 184 ? 11.530 3.055 33.313 1.00 57.19 184 LEU A O 1
ATOM 1438 N N . PRO A 1 185 ? 13.550 2.059 33.219 1.00 60.53 185 PRO A N 1
ATOM 1439 C CA . PRO A 1 185 ? 13.303 1.274 34.411 1.00 60.53 185 PRO A CA 1
ATOM 1440 C C . PRO A 1 185 ? 13.020 2.255 35.545 1.00 60.53 185 PRO A C 1
ATOM 1442 O O . PRO A 1 185 ? 13.839 3.133 35.837 1.00 60.53 185 PRO A O 1
ATOM 1445 N N . LYS A 1 186 ? 11.840 2.136 36.169 1.00 65.75 186 LYS A N 1
ATOM 1446 C CA . LYS A 1 186 ? 11.523 2.847 37.410 1.00 65.75 186 LYS A CA 1
ATOM 1447 C C . LYS A 1 186 ? 12.654 2.536 38.383 1.00 65.75 186 LYS A C 1
ATOM 1449 O O . LYS A 1 186 ? 12.719 1.429 38.914 1.00 65.75 186 LYS A O 1
ATOM 1454 N N . ARG A 1 187 ? 13.572 3.489 38.583 1.00 64.50 187 ARG A N 1
ATOM 1455 C CA . ARG A 1 187 ? 14.650 3.349 39.563 1.00 64.50 187 ARG A CA 1
ATOM 1456 C C . ARG A 1 187 ? 13.996 2.964 40.893 1.00 64.50 187 ARG A C 1
ATOM 1458 O O . ARG A 1 187 ? 13.087 3.680 41.326 1.00 64.50 187 ARG A O 1
ATOM 1465 N N . PRO A 1 188 ? 14.402 1.857 41.538 1.00 71.75 188 PRO A N 1
ATOM 1466 C CA . PRO A 1 188 ? 13.875 1.525 42.848 1.00 71.75 188 PRO A CA 1
ATOM 1467 C C . PRO A 1 188 ? 14.189 2.698 43.777 1.00 71.75 188 PRO A C 1
ATOM 1469 O O . PRO A 1 188 ? 15.342 3.120 43.898 1.00 71.75 188 PRO A O 1
ATOM 1472 N N . ARG A 1 189 ? 13.152 3.268 44.398 1.00 66.31 189 ARG A N 1
ATOM 1473 C CA . ARG A 1 189 ? 13.313 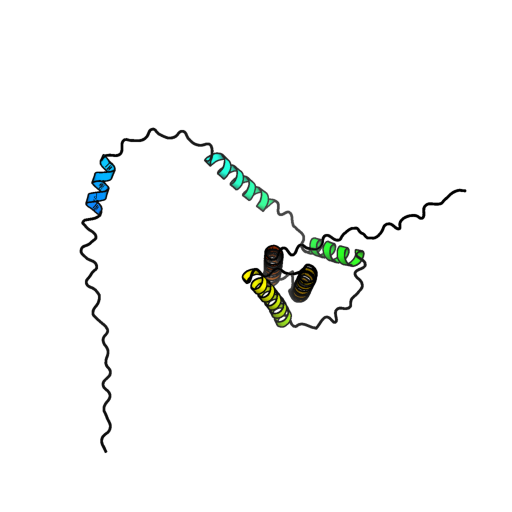4.270 45.452 1.00 66.31 189 ARG A CA 1
ATOM 1474 C C . ARG A 1 189 ? 14.119 3.614 46.571 1.00 66.31 189 ARG A C 1
ATOM 1476 O O . ARG A 1 189 ? 13.576 2.802 47.317 1.00 66.31 189 ARG A O 1
ATOM 1483 N N . ARG A 1 190 ? 15.412 3.939 46.671 1.00 70.25 190 ARG A N 1
ATOM 1484 C CA . ARG A 1 190 ? 16.218 3.611 47.850 1.00 70.25 190 ARG A CA 1
ATOM 1485 C C . ARG A 1 190 ? 15.538 4.257 49.055 1.00 70.25 190 ARG A C 1
ATOM 1487 O O . ARG A 1 190 ? 15.571 5.474 49.208 1.00 70.25 190 ARG A O 1
ATOM 1494 N N . ARG A 1 191 ? 14.885 3.439 49.882 1.00 71.12 191 ARG A N 1
ATOM 1495 C CA . ARG A 1 191 ? 14.556 3.801 51.260 1.00 71.12 191 ARG A CA 1
ATOM 1496 C C . ARG A 1 191 ? 15.878 3.842 52.021 1.00 71.12 191 ARG A C 1
ATOM 1498 O O . ARG A 1 191 ? 16.476 2.794 52.237 1.00 71.12 191 ARG A O 1
ATOM 1505 N N . HIS A 1 192 ? 16.337 5.036 52.372 1.00 66.62 192 HIS A N 1
ATOM 1506 C CA . HIS A 1 192 ? 17.273 5.188 53.477 1.00 66.62 192 HIS A CA 1
ATOM 1507 C C . HIS A 1 192 ? 16.457 5.102 54.768 1.00 66.62 192 HIS A C 1
ATOM 1509 O O . HIS A 1 192 ? 15.510 5.870 54.947 1.00 66.62 192 HIS A O 1
ATOM 1515 N N . GLY A 1 193 ? 16.763 4.082 55.569 1.00 74.12 193 GLY A N 1
ATOM 1516 C CA . GLY A 1 193 ? 16.507 4.092 57.006 1.00 74.12 193 GLY A CA 1
ATOM 1517 C C . GLY A 1 193 ? 17.654 4.774 57.734 1.00 74.12 193 GLY A C 1
ATOM 1518 O O . GLY A 1 193 ? 18.702 5.000 57.080 1.00 74.12 193 GLY A O 1
#

Secondary structure (DSSP, 8-state):
-PPPP--------------SSSTTHHHHHHHHHHTT---PPPPP--THHHHHHHHHHHHHHHHHT-----HHHHHHHHHHHHHHTT------------HHHHHHHHHHHHHHHHHHHHHT----HHHHHHHHHHHHHHHHHHHHHS-TTSHHHHHHHHHHHHHHHHHHHHTT---------------------

Sequence (193 aa):
MSTPNAKPSSPVRRAAVFLGVFATFGLALVAILATLREPAPAPDPAPEDSALHEVRAQQRSSRFRREDFDVADARRRYQRAQRERGYVDHDPGVAVFSRDEAVASFEGIMDHLDALASRGERVSKKQKAELYRAANDAFAALSNKLDPTNRDDALQLENASITLREQLSRLGIEPVPFMEEAQLPKRPRRRHG

pLDDT: mean 71.4, std 19.62, range [39.53, 97.69]

Foldseek 3Di:
DDDDDDDDDDDDDDDPPDPPPPPPPVVVVVVVVVVPDDDDPDDDDDPVVVVVVVVVVVVVVVVVPPPCPPVVVVVVVVVVVVVVVPPPPPVPVLVVDALVRLVVQLVVLLVVLVVCLVVVDQQDPVRLVVSLVSNVSSLVNNVVHFDCVDPVSVVVNVVSVVSSVVSSVSNVNDDPPPPPPPDPDPPPPPDDD

Radius of gyration: 32.99 Å; chains: 1; bounding box: 62×83×105 Å